Protein AF-T1CRU5-F1 (afdb_monomer_lite)

Sequence (218 aa):
MRDRLLPANFHVHAVAKHPFETQEAFRDWLLERVHARAGDAVDMDALRELLQRTAYTSIDLSKPEALGAALKLETGARLLSYLAVPPDLFVPIAQGLKAAGLLEDPARLLLEKPIGRDLASALEINAAIAACVPESRVFRLDHYLGKATVQNLLALRFGNTLLEAVWSRRWIERVDILVAETAGVDGREQYYSRYGALRDMVQNHMLQLLCLIAMEPP

InterPro domains:
  IPR001282 Glucose-6-phosphate dehydrogenase [PR00079] (108-121)
  IPR001282 Glucose-6-phosphate dehydrogenase [PR00079] (132-160)
  IPR001282 Glucose-6-phosphate dehydrogenase [PR00079] (184-201)
  IPR001282 Glucose-6-phosphate dehydrogenase [PR00079] (202-218)
  IPR001282 Glucose-6-phosphate dehydrogenase [PTHR23429] (2-218)
  IPR022674 Glucose-6-phosphate dehydrogenase, NAD-binding [PF00479] (2-152)
  IPR022675 Glucose-6-phosphate dehydrogenase, C-terminal [PF02781] (154-218)
  IPR036291 NAD(P)-binding domain superfamily [SSF51735] (2-155)

Foldseek 3Di:
DVVPPDDPLDAAEAEEQDDDPDLVRVLVVVLVVCCVVVPPVDPSVVSVVRSVRYGYFHDDLQALQVVLVGVVDDAQDAAEAEPPDPQVSLLSNLSSCLVNNVQPPPYAYEYEDDQDQDPVSNVVSVVSNCVRHPPVRYHYDDCLCVDPVLVCLLCVQPVDPVNVVQLDPVNDPDDDDDDDDPDDCVPCCVVCVSRPCCRVPVVGNVVVSVCSSPPDDD

Structure (mmCIF, N/CA/C/O backbone):
data_AF-T1CRU5-F1
#
_entry.id   AF-T1CRU5-F1
#
loop_
_atom_site.group_PDB
_atom_site.id
_atom_site.type_symbol
_atom_site.label_atom_id
_atom_site.label_alt_id
_atom_site.label_comp_id
_atom_site.label_asym_id
_atom_site.label_entity_id
_atom_site.label_seq_id
_atom_site.pdbx_PDB_ins_code
_atom_site.Cartn_x
_atom_site.Cartn_y
_atom_site.Cartn_z
_atom_site.occupancy
_atom_site.B_iso_or_equiv
_atom_site.auth_seq_id
_atom_site.auth_comp_id
_atom_site.auth_asym_id
_atom_site.auth_atom_id
_atom_site.pdbx_PDB_model_num
ATOM 1 N N . MET A 1 1 ? -17.488 12.661 -2.600 1.00 64.69 1 MET A N 1
ATOM 2 C CA . MET A 1 1 ? -18.107 13.991 -2.440 1.00 64.69 1 MET A CA 1
ATOM 3 C C . MET A 1 1 ? -17.919 14.829 -3.699 1.00 64.69 1 MET A C 1
ATOM 5 O O . MET A 1 1 ? -18.753 14.692 -4.579 1.00 64.69 1 MET A O 1
ATOM 9 N N . ARG A 1 2 ? -16.809 15.562 -3.868 1.00 75.69 2 ARG A N 1
ATOM 10 C CA . ARG A 1 2 ? -16.553 16.443 -5.028 1.00 75.69 2 ARG A CA 1
ATOM 11 C C . ARG A 1 2 ? -16.552 15.721 -6.384 1.00 75.69 2 ARG A C 1
ATOM 13 O O . ARG A 1 2 ? -17.389 15.995 -7.234 1.00 75.69 2 ARG A O 1
ATOM 20 N N . ASP A 1 3 ? -15.687 14.717 -6.533 1.00 82.44 3 ASP A N 1
ATOM 21 C CA . ASP A 1 3 ? -15.488 14.005 -7.811 1.00 82.44 3 ASP A CA 1
ATOM 22 C C . ASP A 1 3 ? -16.448 12.806 -7.980 1.00 82.44 3 ASP A C 1
ATOM 24 O O . ASP A 1 3 ? -16.365 12.053 -8.943 1.00 82.44 3 ASP A O 1
ATOM 28 N N . ARG A 1 4 ? -17.364 12.606 -7.016 1.00 83.31 4 ARG A N 1
ATOM 29 C CA . ARG A 1 4 ? -18.397 11.545 -6.997 1.00 83.31 4 ARG A CA 1
ATOM 30 C C . ARG A 1 4 ? -17.891 10.100 -7.181 1.00 83.31 4 ARG A C 1
ATOM 32 O O . ARG A 1 4 ? -18.667 9.221 -7.530 1.00 83.31 4 ARG A O 1
ATOM 39 N N . LEU A 1 5 ? -16.621 9.839 -6.862 1.00 89.31 5 LEU A N 1
ATOM 40 C CA . LEU A 1 5 ? -16.015 8.499 -6.931 1.00 89.31 5 LEU A CA 1
ATOM 41 C C . LEU A 1 5 ? -16.252 7.626 -5.684 1.00 89.31 5 LEU A C 1
ATOM 43 O O . LEU A 1 5 ? -15.995 6.426 -5.718 1.00 89.31 5 LEU A O 1
ATOM 47 N N . LEU A 1 6 ? -16.715 8.211 -4.574 1.00 89.12 6 LEU A N 1
ATOM 48 C CA . LEU A 1 6 ? -16.976 7.482 -3.327 1.00 89.12 6 LEU A CA 1
ATOM 49 C C . LEU A 1 6 ? -18.449 7.050 -3.243 1.00 89.12 6 LEU A C 1
ATOM 51 O O . LEU A 1 6 ? -19.320 7.878 -3.525 1.00 89.12 6 LEU A O 1
ATOM 55 N N . PRO A 1 7 ? -18.744 5.812 -2.801 1.00 89.06 7 PRO A N 1
ATOM 56 C CA . PRO A 1 7 ? -20.109 5.370 -2.530 1.00 89.06 7 PRO A CA 1
ATOM 57 C C . PRO A 1 7 ? -20.829 6.247 -1.497 1.00 89.06 7 PRO A C 1
ATOM 59 O O . PRO A 1 7 ? -20.211 6.802 -0.587 1.00 89.06 7 PRO A O 1
ATOM 62 N N . ALA A 1 8 ? -22.160 6.313 -1.587 1.00 87.00 8 ALA A N 1
ATOM 63 C CA . ALA A 1 8 ? -22.977 7.101 -0.662 1.00 87.00 8 ALA A CA 1
ATOM 64 C C . ALA A 1 8 ? -22.856 6.639 0.802 1.00 87.00 8 ALA A C 1
ATOM 66 O O . ALA A 1 8 ? -22.960 7.466 1.698 1.00 87.00 8 ALA A O 1
ATOM 67 N N . ASN A 1 9 ? -22.580 5.356 1.042 1.00 88.00 9 ASN A N 1
ATOM 68 C CA . ASN A 1 9 ? -22.371 4.748 2.360 1.00 88.00 9 ASN A CA 1
ATOM 69 C C . ASN A 1 9 ? -20.879 4.556 2.703 1.00 88.00 9 ASN A C 1
ATOM 71 O O . ASN A 1 9 ? -20.522 3.644 3.443 1.00 88.00 9 ASN A O 1
ATOM 75 N N . PHE A 1 10 ? -19.986 5.360 2.122 1.00 92.88 10 PHE A N 1
ATOM 76 C CA . PHE A 1 10 ? -18.563 5.299 2.442 1.00 92.88 10 PHE A CA 1
ATOM 77 C C . PHE A 1 10 ? -18.280 5.880 3.834 1.00 92.88 10 PHE A C 1
ATOM 79 O O . PHE A 1 10 ? -18.667 7.016 4.121 1.00 92.88 10 PHE A O 1
ATOM 86 N N . HIS A 1 11 ? -17.555 5.117 4.653 1.00 93.81 11 HIS A N 1
ATOM 87 C CA . HIS A 1 11 ? -17.111 5.494 5.994 1.00 93.81 11 HIS A CA 1
ATOM 88 C C . HIS A 1 11 ? -15.608 5.263 6.139 1.00 93.81 11 HIS A C 1
ATOM 90 O O . HIS A 1 11 ? -15.050 4.347 5.532 1.00 93.81 11 HIS A O 1
ATOM 96 N N . VAL A 1 12 ? -14.961 6.080 6.969 1.00 94.94 12 VAL A N 1
ATOM 97 C CA . VAL A 1 12 ? -13.539 5.938 7.297 1.00 94.94 12 VAL A CA 1
ATOM 98 C C . VAL A 1 12 ? -13.411 5.621 8.780 1.00 94.94 12 VAL A C 1
ATOM 100 O O . VAL A 1 12 ? -13.947 6.335 9.620 1.00 94.94 12 VAL A O 1
ATOM 103 N N . HIS A 1 13 ? -12.669 4.570 9.109 1.00 94.56 13 HIS A N 1
ATOM 104 C CA . HIS A 1 13 ? -12.309 4.244 10.486 1.00 94.56 13 HIS A CA 1
ATOM 105 C C . HIS A 1 13 ? -10.797 4.377 10.631 1.00 94.56 13 HIS A C 1
ATOM 107 O O . HIS A 1 13 ? -10.038 3.544 10.139 1.00 94.56 13 HIS A O 1
ATOM 113 N N . ALA A 1 14 ? -10.365 5.462 11.265 1.00 95.50 14 ALA A N 1
ATOM 114 C CA . ALA A 1 14 ? -8.970 5.728 11.566 1.00 95.50 14 ALA A CA 1
ATOM 115 C C . ALA A 1 14 ? -8.580 5.048 12.883 1.00 95.50 14 ALA A C 1
ATOM 117 O O . ALA A 1 14 ? -9.316 5.090 13.869 1.00 95.50 14 ALA A O 1
ATOM 118 N N . VAL A 1 15 ? -7.412 4.412 12.897 1.00 94.38 15 VAL A N 1
ATOM 119 C CA . VAL A 1 15 ? -6.968 3.590 14.021 1.00 94.38 15 VAL A CA 1
ATOM 120 C C . VAL A 1 15 ? -5.497 3.870 14.281 1.00 94.38 15 VAL A C 1
ATOM 122 O O . VAL A 1 15 ? -4.671 3.709 13.385 1.00 94.38 15 VAL A O 1
ATOM 125 N N . ALA A 1 16 ? -5.161 4.301 15.493 1.00 94.19 16 ALA A N 1
ATOM 126 C CA . ALA A 1 16 ? -3.775 4.513 15.904 1.00 94.19 16 ALA A CA 1
ATOM 127 C C . ALA A 1 16 ? -3.630 4.401 17.428 1.00 94.19 16 ALA A C 1
ATOM 129 O O . ALA A 1 16 ? -4.607 4.237 18.148 1.00 94.19 16 ALA A O 1
ATOM 130 N N . LYS A 1 17 ? -2.395 4.476 17.935 1.00 92.25 17 LYS A N 1
ATOM 131 C CA . LYS A 1 17 ? -2.107 4.346 19.373 1.00 92.25 17 LYS A CA 1
ATOM 132 C C . LYS A 1 17 ? -2.383 5.621 20.180 1.00 92.25 17 LYS A C 1
ATOM 134 O O . LYS A 1 17 ? -2.552 5.546 21.393 1.00 92.25 17 LYS A O 1
ATOM 139 N N . HIS A 1 18 ? -2.359 6.788 19.535 1.00 93.81 18 HIS A N 1
ATOM 140 C CA . HIS A 1 18 ? -2.485 8.072 20.223 1.00 93.81 18 HIS A CA 1
ATOM 141 C C . HIS A 1 18 ? -3.928 8.296 20.701 1.00 93.81 18 HIS A C 1
ATOM 143 O O . HIS A 1 18 ? -4.843 8.241 19.879 1.00 93.81 18 HIS A O 1
ATOM 149 N N . PRO A 1 19 ? -4.171 8.557 21.991 1.00 94.94 19 PRO A N 1
ATOM 150 C CA . PRO A 1 19 ? -5.521 8.830 22.454 1.00 94.94 19 PRO A CA 1
ATOM 151 C C . PRO A 1 19 ? -5.973 10.229 22.022 1.00 94.94 19 PRO A C 1
ATOM 153 O O . PRO A 1 19 ? -5.215 11.188 22.121 1.00 94.94 19 PRO A O 1
ATOM 156 N N . PHE A 1 20 ? -7.233 10.334 21.606 1.00 95.00 20 PHE A N 1
ATOM 157 C CA . PHE A 1 20 ? -7.968 11.597 21.538 1.00 95.00 20 PHE A CA 1
ATOM 158 C C . PHE A 1 20 ? -9.097 11.547 22.564 1.00 95.00 20 PHE A C 1
ATOM 160 O O . PHE A 1 20 ? -9.689 10.486 22.772 1.00 95.00 20 PHE A O 1
ATOM 167 N N . GLU A 1 21 ? -9.394 12.680 23.198 1.00 92.38 21 GLU A N 1
ATOM 168 C CA . GLU A 1 21 ? -10.440 12.764 24.225 1.00 92.38 21 GLU A CA 1
ATOM 169 C C . GLU A 1 21 ? -11.838 12.516 23.645 1.00 92.38 21 GLU A C 1
ATOM 171 O O . GLU A 1 21 ? -12.662 11.846 24.265 1.00 92.38 21 GLU A O 1
ATOM 176 N N . THR A 1 22 ? -12.095 13.018 22.433 1.00 95.62 22 THR A N 1
ATOM 177 C CA . THR A 1 22 ? -13.381 12.897 21.736 1.00 95.62 22 THR A CA 1
ATOM 178 C C . THR A 1 22 ? -13.192 12.646 20.238 1.00 95.62 22 THR A C 1
ATOM 180 O O . THR A 1 22 ? -12.105 12.836 19.682 1.00 95.62 22 THR A O 1
ATOM 183 N N . GLN A 1 23 ? -14.264 12.218 19.562 1.00 95.31 23 GLN A N 1
ATOM 184 C CA . GLN A 1 23 ? -14.273 12.073 18.100 1.00 95.31 23 GLN A CA 1
ATOM 185 C C . GLN A 1 23 ? -14.138 13.435 17.411 1.00 95.31 23 GLN A C 1
ATOM 187 O O . GLN A 1 23 ? -13.487 13.548 16.375 1.00 95.31 23 GLN A O 1
ATOM 192 N N . GLU A 1 24 ? -14.726 14.471 18.006 1.00 95.88 24 GLU A N 1
ATOM 193 C CA . GLU A 1 24 ? -14.652 15.860 17.562 1.00 95.88 24 GLU A CA 1
ATOM 194 C C . GLU A 1 24 ? -13.206 16.363 17.600 1.00 95.88 24 GLU A C 1
ATOM 196 O O . GLU A 1 24 ? -12.719 16.856 16.587 1.00 95.88 24 GLU A O 1
ATOM 201 N N . ALA A 1 25 ? -12.475 16.113 18.693 1.00 96.31 25 ALA A N 1
ATOM 202 C CA . ALA A 1 25 ? -11.071 16.504 18.811 1.00 96.31 25 ALA A CA 1
ATOM 203 C C . ALA A 1 25 ? -10.193 15.873 17.714 1.00 96.31 25 ALA A C 1
ATOM 205 O O . ALA A 1 25 ? -9.326 16.537 17.145 1.00 96.31 25 ALA A O 1
ATOM 206 N N . PHE A 1 26 ? -10.434 14.601 17.371 1.00 96.88 26 PHE A N 1
ATOM 207 C CA . PHE A 1 26 ? -9.747 13.951 16.251 1.00 96.88 26 PHE A CA 1
ATOM 208 C C . PHE A 1 26 ? -10.102 14.589 14.899 1.00 96.88 26 PHE A C 1
ATOM 210 O O . PHE A 1 26 ? -9.223 14.791 14.059 1.00 96.88 26 PHE A O 1
ATOM 217 N N . ARG A 1 27 ? -11.383 14.900 14.667 1.00 96.19 27 ARG A N 1
ATOM 218 C CA . ARG A 1 27 ? -11.847 15.509 13.411 1.00 96.19 27 ARG A CA 1
ATOM 219 C C . ARG A 1 27 ? -11.275 16.910 13.217 1.00 96.19 27 ARG A C 1
ATOM 221 O O . ARG A 1 27 ? -10.848 17.208 12.105 1.00 96.19 27 ARG A O 1
ATOM 228 N N . ASP A 1 28 ? -11.208 17.715 14.272 1.00 94.75 28 ASP A N 1
ATOM 229 C CA . ASP A 1 28 ? -10.613 19.056 14.236 1.00 94.75 28 ASP A CA 1
ATOM 230 C C . ASP A 1 28 ? -9.109 18.982 13.943 1.00 94.75 28 ASP A C 1
ATOM 232 O O . ASP A 1 28 ? -8.611 19.658 13.041 1.00 94.75 28 ASP A O 1
ATOM 236 N N . TRP A 1 29 ? -8.399 18.071 14.617 1.00 95.25 29 TRP A N 1
ATOM 237 C CA . TRP A 1 29 ? -6.985 17.800 14.345 1.00 95.25 29 TRP A CA 1
ATOM 238 C C . TRP A 1 29 ? -6.737 17.356 12.894 1.00 95.25 29 TRP A C 1
ATOM 240 O O . TRP A 1 29 ? -5.771 17.782 12.252 1.00 95.25 29 TRP A O 1
ATOM 250 N N . LEU A 1 30 ? -7.606 16.497 12.350 1.00 94.25 30 LEU A N 1
ATOM 251 C CA . LEU A 1 30 ? -7.493 16.023 10.972 1.00 94.25 30 LEU A CA 1
ATOM 252 C C . LEU A 1 30 ? -7.805 17.140 9.968 1.00 94.25 30 LEU A C 1
ATOM 254 O O . LEU A 1 30 ? -7.105 17.259 8.961 1.00 94.25 30 LEU A O 1
ATOM 258 N N . LEU A 1 31 ? -8.813 17.973 10.247 1.00 92.56 31 LEU A N 1
ATOM 259 C CA . LEU A 1 31 ? -9.179 19.127 9.427 1.00 92.56 31 LEU A CA 1
ATOM 260 C C . LEU A 1 31 ? -7.996 20.086 9.269 1.00 92.56 31 LEU A C 1
ATOM 262 O O . LEU A 1 31 ? -7.641 20.430 8.142 1.00 92.56 31 LEU A O 1
ATOM 266 N N . GLU A 1 32 ? -7.365 20.468 10.382 1.00 91.44 32 GLU A N 1
ATOM 267 C CA . GLU A 1 32 ? -6.216 21.377 10.393 1.00 91.44 32 GLU A CA 1
ATOM 268 C C . GLU A 1 32 ? -5.074 20.834 9.525 1.00 91.44 32 GLU A C 1
ATOM 270 O O . GLU A 1 32 ? -4.532 21.540 8.674 1.00 91.44 32 GLU A O 1
ATOM 275 N N . ARG A 1 33 ? -4.751 19.544 9.665 1.00 91.56 33 ARG A N 1
ATOM 276 C CA . ARG A 1 33 ? -3.670 18.904 8.902 1.00 91.56 33 ARG A CA 1
ATOM 277 C C . ARG A 1 33 ? -3.958 18.786 7.414 1.00 91.56 33 ARG A C 1
ATOM 279 O O . ARG A 1 33 ? -3.051 18.985 6.604 1.00 91.56 33 ARG A O 1
ATOM 286 N N . VAL A 1 34 ? -5.187 18.429 7.047 1.00 89.81 34 VAL A N 1
ATOM 287 C CA . VAL A 1 34 ? -5.577 18.342 5.634 1.00 89.81 34 VAL A CA 1
ATOM 288 C C . VAL A 1 34 ? -5.533 19.731 5.008 1.00 89.81 34 VAL A C 1
ATOM 290 O O . VAL A 1 34 ? -4.947 19.884 3.938 1.00 89.81 34 VAL A O 1
ATOM 293 N N . HIS A 1 35 ? -6.067 20.743 5.694 1.00 86.38 35 HIS A N 1
ATOM 294 C CA . HIS A 1 35 ? -6.049 22.119 5.210 1.00 86.38 35 HIS A CA 1
ATOM 295 C C . HIS A 1 35 ? -4.617 22.658 5.066 1.00 86.38 35 HIS A C 1
ATOM 297 O O . HIS A 1 35 ? -4.260 23.159 4.004 1.00 86.38 35 HIS A O 1
ATOM 303 N N . ALA A 1 36 ? -3.752 22.440 6.062 1.00 88.31 36 ALA A N 1
ATOM 304 C CA . ALA A 1 36 ? -2.351 22.857 6.008 1.00 88.31 36 ALA A CA 1
ATOM 305 C C . ALA A 1 36 ? -1.562 22.209 4.855 1.00 88.31 36 ALA A C 1
ATOM 307 O O . ALA A 1 36 ? -0.620 22.807 4.338 1.00 88.31 36 ALA A O 1
ATOM 308 N N . ARG A 1 37 ? -1.917 20.980 4.447 1.00 86.50 37 ARG A N 1
ATOM 309 C CA . ARG A 1 37 ? -1.187 20.243 3.403 1.00 86.50 37 ARG A CA 1
ATOM 310 C C . ARG A 1 37 ? -1.739 20.444 1.996 1.00 86.50 37 ARG A C 1
ATOM 312 O O . ARG A 1 37 ? -0.962 20.425 1.047 1.00 86.50 37 ARG A O 1
ATOM 319 N N . ALA A 1 38 ? -3.051 20.576 1.852 1.00 83.62 38 ALA A N 1
ATOM 320 C CA . ALA A 1 38 ? -3.699 20.711 0.550 1.00 83.62 38 ALA A CA 1
ATOM 321 C C . ALA A 1 38 ? -4.022 22.172 0.177 1.00 83.62 38 ALA A C 1
ATOM 323 O O . ALA A 1 38 ? -4.317 22.445 -0.987 1.00 83.62 38 ALA A O 1
ATOM 324 N N . GLY A 1 39 ? -3.895 23.108 1.125 1.00 80.88 39 GLY A N 1
ATOM 325 C CA . GLY A 1 39 ? -4.071 24.542 0.906 1.00 80.88 39 GLY A CA 1
ATOM 326 C C . GLY A 1 39 ? -5.501 24.926 0.519 1.00 80.88 39 GLY A C 1
ATOM 327 O O . GLY A 1 39 ? -6.459 24.194 0.776 1.00 80.88 39 GLY A O 1
ATOM 328 N N . ASP A 1 40 ? -5.638 26.073 -0.146 1.00 79.69 40 ASP A N 1
ATOM 329 C CA . ASP A 1 40 ? -6.938 26.670 -0.496 1.00 79.69 40 ASP A CA 1
ATOM 330 C C . ASP A 1 40 ? -7.695 25.926 -1.611 1.00 79.69 40 ASP A C 1
ATOM 332 O O . ASP A 1 40 ? -8.857 26.213 -1.880 1.00 79.69 40 ASP A O 1
ATOM 336 N N . ALA A 1 41 ? -7.064 24.943 -2.264 1.00 80.25 41 ALA A N 1
ATOM 337 C CA . ALA A 1 41 ? -7.694 24.137 -3.314 1.00 80.25 41 ALA A CA 1
ATOM 338 C C . ALA A 1 41 ? -8.671 23.074 -2.769 1.00 80.25 41 ALA A C 1
ATOM 340 O O . ALA A 1 41 ? -9.310 22.347 -3.540 1.00 80.25 41 ALA A O 1
ATOM 341 N N . VAL A 1 42 ? -8.763 22.937 -1.445 1.00 83.94 42 VAL A N 1
ATOM 342 C CA . VAL A 1 42 ? -9.657 21.987 -0.786 1.00 83.94 42 VAL A CA 1
ATOM 343 C C . VAL A 1 42 ? -11.081 22.528 -0.752 1.00 83.94 42 VAL A C 1
ATOM 345 O O . VAL A 1 42 ? -11.349 23.595 -0.211 1.00 83.94 42 VAL A O 1
ATOM 348 N N . ASP A 1 43 ? -12.019 21.729 -1.253 1.00 88.81 43 ASP A N 1
ATOM 349 C CA . ASP A 1 43 ? -13.444 21.943 -1.016 1.00 88.81 43 ASP A CA 1
ATOM 350 C C . ASP A 1 43 ? -13.759 21.636 0.457 1.00 88.81 43 ASP A C 1
ATOM 352 O O . ASP A 1 43 ? -13.804 20.475 0.883 1.00 88.81 43 ASP A O 1
ATOM 356 N N . MET A 1 44 ? -13.922 22.698 1.246 1.00 88.38 44 MET A N 1
ATOM 357 C CA . MET A 1 44 ? -14.115 22.607 2.691 1.00 88.38 44 MET A CA 1
ATOM 358 C C . MET A 1 44 ? -15.442 21.954 3.075 1.00 88.38 44 MET A C 1
ATOM 360 O O . MET A 1 44 ? -15.509 21.302 4.117 1.00 88.38 44 MET A O 1
ATOM 364 N N . ASP A 1 45 ? -16.481 22.077 2.252 1.00 90.12 45 ASP A N 1
ATOM 365 C CA . ASP A 1 45 ? -17.774 21.458 2.539 1.00 90.12 45 ASP A CA 1
ATOM 366 C C . ASP A 1 45 ? -17.705 19.953 2.285 1.00 90.12 45 ASP A C 1
ATOM 368 O O . ASP A 1 45 ? -18.085 19.157 3.149 1.00 90.12 45 ASP A O 1
ATOM 372 N N . ALA A 1 46 ? -17.086 19.551 1.172 1.00 89.44 46 ALA A N 1
ATOM 373 C CA . ALA A 1 46 ? -16.801 18.147 0.896 1.00 89.44 46 ALA A CA 1
ATOM 374 C C . ALA A 1 46 ? -15.896 17.505 1.965 1.00 89.44 46 ALA A C 1
ATOM 376 O O . ALA A 1 46 ? -16.102 16.342 2.329 1.00 89.44 46 ALA A O 1
ATOM 377 N N . LEU A 1 47 ? -14.898 18.238 2.475 1.00 89.81 47 LEU A N 1
ATOM 378 C CA . LEU A 1 47 ? -14.018 17.755 3.541 1.00 89.81 47 LEU A CA 1
ATOM 379 C C . LEU A 1 47 ? -14.780 17.571 4.858 1.00 89.81 47 LEU A C 1
ATOM 381 O O . LEU A 1 47 ? -14.667 16.513 5.477 1.00 89.81 47 LEU A O 1
ATOM 385 N N . ARG A 1 48 ? -15.591 18.551 5.273 1.00 90.81 48 ARG A N 1
ATOM 386 C CA . ARG A 1 48 ? -16.421 18.434 6.484 1.00 90.81 48 ARG A CA 1
ATOM 387 C C . ARG A 1 48 ? -17.379 17.249 6.401 1.00 90.81 48 ARG A C 1
ATOM 389 O O . ARG A 1 48 ? -17.505 16.507 7.374 1.00 90.81 48 ARG A O 1
ATOM 396 N N . GLU A 1 49 ? -17.998 17.023 5.244 1.00 91.31 49 GLU A N 1
ATOM 397 C CA . GLU A 1 49 ? -18.886 15.878 5.033 1.00 91.31 49 GLU A CA 1
ATOM 398 C C . GLU A 1 49 ? -18.136 14.536 5.171 1.00 91.31 49 GLU A C 1
ATOM 400 O O . GLU A 1 49 ? -18.639 13.594 5.786 1.00 91.31 49 GLU A O 1
ATOM 405 N N . LEU A 1 50 ? -16.904 14.440 4.657 1.00 92.12 50 LEU A N 1
ATOM 406 C CA . LEU A 1 50 ? -16.060 13.253 4.842 1.00 92.12 50 LEU A CA 1
ATOM 407 C C . LEU A 1 50 ? -15.665 13.049 6.316 1.00 92.12 50 LEU A C 1
ATOM 409 O O . LEU A 1 50 ? -15.710 11.923 6.817 1.00 92.12 50 LEU A O 1
ATOM 413 N N . LEU A 1 51 ? -15.312 14.124 7.027 1.00 93.56 51 LEU A N 1
ATOM 414 C CA . LEU A 1 51 ? -14.931 14.068 8.443 1.00 93.56 51 LEU A CA 1
ATOM 415 C C . LEU A 1 51 ? -16.086 13.604 9.336 1.00 93.56 51 LEU A C 1
ATOM 417 O O . LEU A 1 51 ? -15.865 12.821 10.258 1.00 93.56 51 LEU A O 1
ATOM 421 N N . GLN A 1 52 ? -17.324 13.999 9.030 1.00 93.44 52 GLN A N 1
ATOM 422 C CA . GLN A 1 52 ? -18.515 13.503 9.733 1.00 93.44 52 GLN A CA 1
ATOM 423 C C . GLN A 1 52 ? -18.702 11.987 9.581 1.00 93.44 52 GLN A C 1
ATOM 425 O O . GLN A 1 52 ? -19.201 11.328 10.492 1.00 93.44 52 GLN A O 1
ATOM 430 N N . ARG A 1 53 ? -18.250 11.415 8.460 1.00 93.94 53 ARG A N 1
ATOM 431 C CA . ARG A 1 53 ? -18.263 9.966 8.191 1.00 93.94 53 ARG A CA 1
ATOM 432 C C . ARG A 1 53 ? -16.991 9.255 8.651 1.00 93.94 53 ARG A C 1
ATOM 434 O O . ARG A 1 53 ? -16.819 8.069 8.367 1.00 93.94 53 ARG A O 1
ATOM 441 N N . THR A 1 54 ? -16.108 9.975 9.340 1.00 95.19 54 THR A N 1
ATOM 442 C CA . THR A 1 54 ? -14.872 9.439 9.896 1.00 95.19 54 THR A CA 1
ATOM 443 C C . THR A 1 54 ? -15.035 9.196 11.392 1.00 95.19 54 THR A C 1
ATOM 445 O O . THR A 1 54 ? -15.488 10.078 12.128 1.00 95.19 54 THR A O 1
ATOM 448 N N . ALA A 1 55 ? -14.661 8.001 11.832 1.00 94.25 55 ALA A N 1
ATOM 449 C CA . ALA A 1 55 ? -14.539 7.621 13.233 1.00 94.25 55 ALA A CA 1
ATOM 450 C C . ALA A 1 55 ? -13.076 7.304 13.563 1.00 94.25 55 ALA A C 1
ATOM 452 O O . ALA A 1 55 ? -12.308 6.889 12.694 1.00 94.25 55 ALA A O 1
ATOM 453 N N . TYR A 1 56 ? -12.700 7.480 14.824 1.00 95.62 56 TYR A N 1
ATOM 454 C CA . TYR A 1 56 ? -11.370 7.202 15.344 1.00 95.62 56 TYR A CA 1
ATOM 455 C C . TYR A 1 56 ? -11.413 6.189 16.484 1.00 95.62 56 TYR A C 1
ATOM 457 O O . TYR A 1 56 ? -12.294 6.234 17.343 1.00 95.62 56 TYR A O 1
ATOM 465 N N . THR A 1 57 ? -10.442 5.282 16.524 1.00 94.56 57 THR A N 1
ATOM 466 C CA . THR A 1 57 ? -10.269 4.323 17.618 1.00 94.56 57 THR A CA 1
ATOM 467 C C . THR A 1 57 ? -8.811 4.285 18.056 1.00 94.56 57 THR A C 1
ATOM 469 O O . THR A 1 57 ? -7.918 3.984 17.265 1.00 94.56 57 THR A O 1
ATOM 472 N N . SER A 1 58 ? -8.582 4.576 19.340 1.00 94.19 58 SER A N 1
ATOM 473 C CA . SER A 1 58 ? -7.259 4.479 19.951 1.00 94.19 58 SER A CA 1
ATOM 474 C C . SER A 1 58 ? -6.995 3.054 20.429 1.00 94.19 58 SER A C 1
ATOM 476 O O . SER A 1 58 ? -7.690 2.568 21.321 1.00 94.19 58 SER A O 1
ATOM 478 N N . ILE A 1 59 ? -5.985 2.387 19.874 1.00 92.25 59 ILE A N 1
ATOM 479 C CA . ILE A 1 59 ? -5.635 1.002 20.214 1.00 92.25 59 ILE A CA 1
ATOM 480 C C . ILE A 1 59 ? -4.145 0.721 20.002 1.00 92.25 59 ILE A C 1
ATOM 482 O O . ILE A 1 59 ? -3.507 1.259 19.096 1.00 92.25 59 ILE A O 1
ATOM 486 N N . ASP A 1 60 ? -3.584 -0.161 20.832 1.00 91.19 60 ASP A N 1
ATOM 487 C CA . ASP A 1 60 ? -2.264 -0.729 20.576 1.00 91.19 60 ASP A CA 1
ATOM 488 C C . ASP A 1 60 ? -2.363 -1.842 19.522 1.00 91.19 60 ASP A C 1
ATOM 490 O O . ASP A 1 60 ? -2.775 -2.964 19.810 1.00 91.19 60 ASP A O 1
ATOM 494 N N . LEU A 1 61 ? -1.979 -1.511 18.290 1.00 91.06 61 LEU A N 1
ATOM 495 C CA . LEU A 1 61 ? -2.031 -2.403 17.129 1.00 91.06 61 LEU A CA 1
ATOM 496 C C . LEU A 1 61 ? -1.077 -3.608 17.222 1.00 91.06 61 LEU A C 1
ATOM 498 O O . LEU A 1 61 ? -1.182 -4.524 16.411 1.00 91.06 61 LEU A O 1
ATOM 502 N N . SER A 1 62 ? -0.172 -3.631 18.207 1.00 89.38 62 SER A N 1
ATOM 503 C CA . SER A 1 62 ? 0.677 -4.797 18.481 1.00 89.38 62 SER A CA 1
ATOM 504 C C . SER A 1 62 ? -0.059 -5.937 19.197 1.00 89.38 62 SER A C 1
ATOM 506 O O . SER A 1 62 ? 0.516 -7.012 19.351 1.00 89.38 62 SER A O 1
ATOM 508 N N . LYS A 1 63 ? -1.311 -5.719 19.633 1.00 87.81 63 LYS A N 1
ATOM 509 C CA . LYS A 1 63 ? -2.137 -6.687 20.372 1.00 87.81 63 LYS A CA 1
ATOM 510 C C . LYS A 1 63 ? -3.324 -7.164 19.521 1.00 87.81 63 LYS A C 1
ATOM 512 O O . LYS A 1 63 ? -4.369 -6.506 19.539 1.00 87.81 63 LYS A O 1
ATOM 517 N N . PRO A 1 64 ? -3.195 -8.278 18.774 1.00 80.19 64 PRO A N 1
ATOM 518 C CA . PRO A 1 64 ? -4.214 -8.763 17.838 1.00 80.19 64 PRO A CA 1
ATOM 519 C C . PRO A 1 64 ? -5.616 -8.898 18.448 1.00 80.19 64 PRO A C 1
ATOM 521 O O . PRO A 1 64 ? -6.610 -8.529 17.823 1.00 80.19 64 PRO A O 1
ATOM 524 N N . GLU A 1 65 ? -5.699 -9.378 19.689 1.00 81.69 65 GLU A N 1
ATOM 525 C CA . GLU A 1 65 ? -6.943 -9.632 20.418 1.00 81.69 65 GLU A CA 1
ATOM 526 C C . GLU A 1 65 ? -7.760 -8.365 20.699 1.00 81.69 65 GLU A C 1
ATOM 528 O O . GLU A 1 65 ? -8.984 -8.423 20.832 1.00 81.69 65 GLU A O 1
ATOM 533 N N . ALA A 1 66 ? -7.104 -7.206 20.756 1.00 79.88 66 ALA A N 1
ATOM 534 C CA . ALA A 1 66 ? -7.772 -5.947 21.039 1.00 79.88 66 ALA A CA 1
ATOM 535 C C . ALA A 1 66 ? -8.498 -5.389 19.801 1.00 79.88 66 ALA A C 1
ATOM 537 O O . ALA A 1 66 ? -9.472 -4.649 19.957 1.00 79.88 66 ALA A O 1
ATOM 538 N N . LEU A 1 67 ? -8.064 -5.735 18.577 1.00 82.94 67 LEU A N 1
ATOM 539 C CA . LEU A 1 67 ? -8.575 -5.110 17.349 1.00 82.94 67 LEU A CA 1
ATOM 540 C C . LEU A 1 67 ? -10.057 -5.404 17.113 1.00 82.94 67 LEU A C 1
ATOM 542 O O . LEU A 1 67 ? -10.835 -4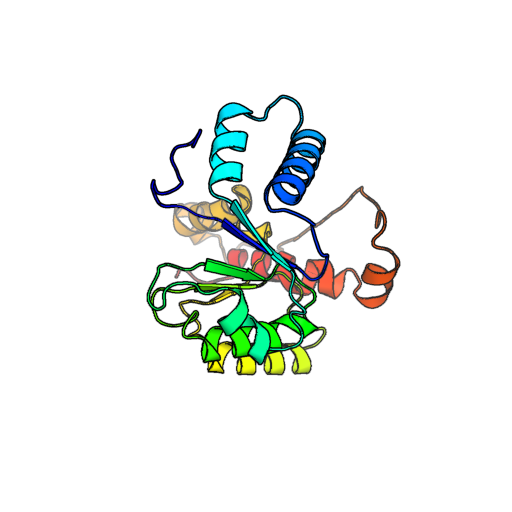.477 16.889 1.00 82.94 67 LEU A O 1
ATOM 546 N N . GLY A 1 68 ? -10.464 -6.673 17.189 1.00 74.69 68 GLY A N 1
ATOM 547 C CA . GLY A 1 68 ? -11.853 -7.057 16.927 1.00 74.69 68 GLY A CA 1
ATOM 548 C C . GLY A 1 68 ? -12.841 -6.411 17.896 1.00 74.69 68 GLY A C 1
ATOM 549 O O . GLY A 1 68 ? -13.845 -5.833 17.480 1.00 74.69 68 GLY A O 1
ATOM 550 N N . ALA A 1 69 ? -12.514 -6.443 19.190 1.00 75.88 69 ALA A N 1
ATOM 551 C CA . ALA A 1 69 ? -13.356 -5.875 20.239 1.00 75.88 69 ALA A CA 1
ATOM 552 C C . ALA A 1 69 ? -13.458 -4.341 20.163 1.00 75.88 69 ALA A C 1
ATOM 554 O O . ALA A 1 69 ? -14.498 -3.778 20.514 1.00 75.88 69 ALA A O 1
ATOM 555 N N . ALA A 1 70 ? -12.394 -3.667 19.713 1.00 82.81 70 ALA A N 1
ATOM 556 C CA . ALA A 1 70 ? -12.35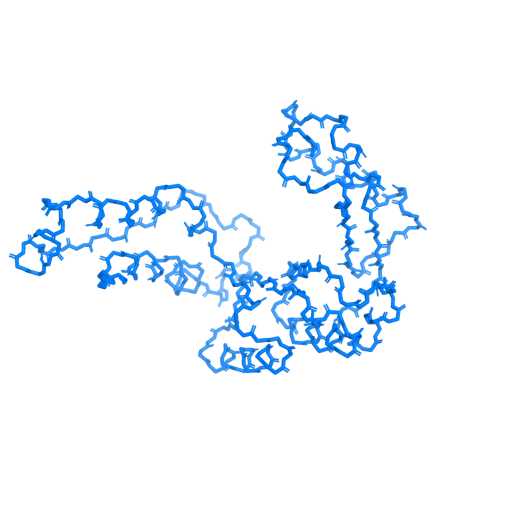2 -2.212 19.628 1.00 82.81 70 ALA A CA 1
ATOM 557 C C . ALA A 1 70 ? -13.070 -1.667 18.387 1.00 82.81 70 ALA A C 1
ATOM 559 O O . ALA A 1 70 ? -13.782 -0.672 18.494 1.00 82.81 70 ALA A O 1
ATOM 560 N N . LEU A 1 71 ? -12.911 -2.315 17.227 1.00 85.31 71 LEU A N 1
ATOM 561 C CA . LEU A 1 71 ? -13.447 -1.797 15.965 1.00 85.31 71 LEU A CA 1
ATOM 562 C C . LEU A 1 71 ? -14.962 -1.985 15.835 1.00 85.31 71 LEU A C 1
ATOM 564 O O . LEU A 1 71 ? -15.614 -1.131 15.238 1.00 85.31 71 LEU A O 1
ATOM 568 N N . LYS A 1 72 ? -15.524 -3.067 16.398 1.00 81.69 72 LYS A N 1
ATOM 569 C CA . LYS A 1 72 ? -16.973 -3.374 16.377 1.00 81.69 72 LYS A CA 1
ATOM 570 C C . LYS A 1 72 ? -17.623 -3.206 14.990 1.00 81.69 72 LYS A C 1
ATOM 572 O O . LYS A 1 72 ? -18.768 -2.773 14.884 1.00 81.69 72 LYS A O 1
ATOM 577 N N . LEU A 1 73 ? -16.875 -3.513 13.931 1.00 86.44 73 LEU A N 1
ATOM 578 C CA . LEU A 1 73 ? -17.342 -3.419 12.551 1.00 86.44 73 LEU A CA 1
ATOM 579 C C . LEU A 1 73 ? -18.152 -4.661 12.173 1.00 86.44 73 LEU A C 1
ATOM 581 O O . LEU A 1 73 ? -17.940 -5.747 12.713 1.00 86.44 73 LEU A O 1
ATOM 585 N N . GLU A 1 74 ? -19.070 -4.494 11.226 1.00 83.38 74 GLU A N 1
ATOM 586 C CA . GLU A 1 74 ? -19.859 -5.596 10.684 1.00 83.38 74 GLU A CA 1
ATOM 587 C C . GLU A 1 74 ? -18.975 -6.547 9.860 1.00 83.38 74 GLU A C 1
ATOM 589 O O . GLU A 1 74 ? -18.192 -6.123 9.004 1.00 83.38 74 GLU A O 1
ATOM 594 N N . THR A 1 75 ? -19.106 -7.848 10.117 1.00 82.69 75 THR A N 1
ATOM 595 C CA . THR A 1 75 ? -18.429 -8.890 9.330 1.00 82.69 75 THR A CA 1
ATOM 596 C C . THR A 1 75 ? -19.118 -9.074 7.974 1.00 82.69 75 THR A C 1
ATOM 598 O O . THR A 1 75 ? -20.319 -8.861 7.849 1.00 82.69 75 THR A O 1
ATOM 601 N N . GLY A 1 76 ? -18.365 -9.429 6.928 1.00 79.75 76 GLY A N 1
ATOM 602 C CA . GLY A 1 76 ? -18.907 -9.564 5.563 1.00 79.75 76 GLY A CA 1
ATOM 603 C C . GLY A 1 76 ? -19.189 -8.236 4.840 1.00 79.75 76 GLY A C 1
ATOM 604 O O . GLY A 1 76 ? -19.648 -8.232 3.696 1.00 79.75 76 GLY A O 1
ATOM 605 N N . ALA A 1 77 ? -18.879 -7.095 5.463 1.00 85.00 77 ALA A N 1
ATOM 606 C CA . ALA A 1 77 ? -18.921 -5.797 4.804 1.00 85.00 77 ALA A CA 1
ATOM 607 C C . ALA A 1 77 ? -17.787 -5.644 3.769 1.00 85.00 77 ALA A C 1
ATOM 609 O O . ALA A 1 77 ? -16.725 -6.264 3.855 1.00 85.00 77 ALA A O 1
ATOM 610 N N . ARG A 1 78 ? -17.978 -4.745 2.792 1.00 92.69 78 ARG A N 1
ATOM 611 C CA . ARG A 1 78 ? -16.914 -4.312 1.866 1.00 92.69 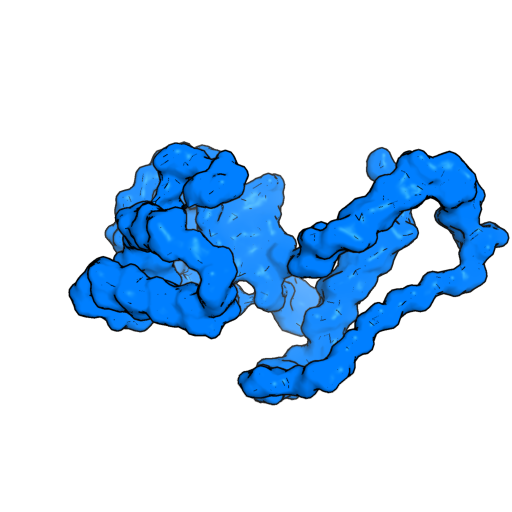78 ARG A CA 1
ATOM 612 C C . ARG A 1 78 ? -15.908 -3.421 2.593 1.00 92.69 78 ARG A C 1
ATOM 614 O O . ARG A 1 78 ? -15.970 -2.198 2.489 1.00 92.69 78 ARG A O 1
ATOM 621 N N . LEU A 1 79 ? -14.993 -4.048 3.324 1.00 94.56 79 LEU A N 1
ATOM 622 C CA . LEU A 1 79 ? -13.938 -3.377 4.075 1.00 94.56 79 LEU A CA 1
ATOM 623 C C . LEU A 1 79 ? -12.634 -3.305 3.269 1.00 94.56 79 LEU A C 1
ATOM 625 O O . LEU A 1 79 ? -12.225 -4.281 2.646 1.00 94.56 79 LEU A O 1
ATOM 629 N N . LEU A 1 80 ? -11.957 -2.159 3.311 1.00 95.88 80 LEU A N 1
ATOM 630 C CA . LEU A 1 80 ? -10.579 -2.009 2.844 1.00 95.88 80 LEU A CA 1
ATOM 631 C C . LEU A 1 80 ? -9.706 -1.608 4.035 1.00 95.88 80 LEU A C 1
ATOM 633 O O . LEU A 1 80 ? -9.769 -0.469 4.496 1.00 95.88 80 LEU A O 1
ATOM 637 N N . SER A 1 81 ? -8.896 -2.537 4.532 1.00 96.50 81 SER A N 1
ATOM 638 C CA . SER A 1 81 ? -7.963 -2.278 5.629 1.00 96.50 81 SER A CA 1
ATOM 639 C C . SER A 1 81 ? -6.644 -1.755 5.073 1.00 96.50 81 SER A C 1
ATOM 641 O O . SER A 1 81 ? -5.881 -2.510 4.473 1.00 96.50 81 SER A O 1
ATOM 643 N N . TYR A 1 82 ? -6.385 -0.461 5.271 1.00 97.50 82 TYR A 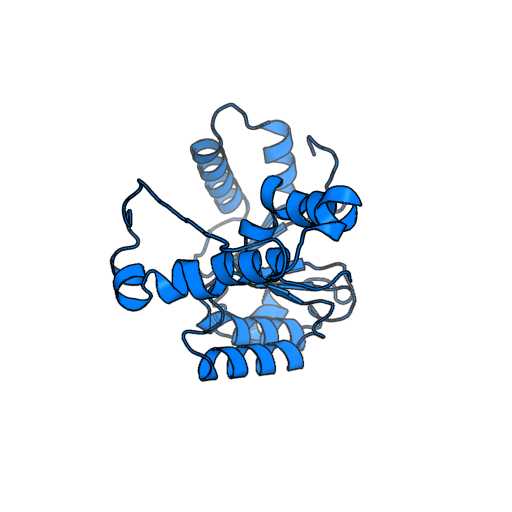N 1
ATOM 644 C CA . TYR A 1 82 ? -5.154 0.190 4.832 1.00 97.50 82 TYR A CA 1
ATOM 645 C C . TYR A 1 82 ? -4.119 0.278 5.959 1.00 97.50 82 TYR A C 1
ATOM 647 O O . TYR A 1 82 ? -4.299 1.003 6.936 1.00 97.50 82 TYR A O 1
ATOM 655 N N . LEU A 1 83 ? -3.019 -0.453 5.807 1.00 96.25 83 LEU A N 1
ATOM 656 C CA . LEU A 1 83 ? -1.926 -0.543 6.769 1.00 96.25 83 LEU A CA 1
ATOM 657 C C . LEU A 1 83 ? -0.839 0.496 6.477 1.00 96.25 83 LEU A C 1
ATOM 659 O O . LEU A 1 83 ? 0.235 0.170 5.977 1.00 96.25 83 LEU A O 1
ATOM 663 N N . ALA A 1 84 ? -1.110 1.749 6.841 1.00 93.50 84 ALA A N 1
ATOM 664 C CA . ALA A 1 84 ? -0.126 2.834 6.852 1.00 93.50 84 ALA A CA 1
ATOM 665 C C . ALA A 1 84 ? 0.670 2.848 8.176 1.00 93.50 84 ALA A C 1
ATOM 667 O O . ALA A 1 84 ? 0.646 3.820 8.932 1.00 93.50 84 ALA A O 1
ATOM 668 N N . VAL A 1 85 ? 1.319 1.726 8.494 1.00 92.75 85 VAL A N 1
ATOM 669 C CA . VAL A 1 85 ? 1.998 1.470 9.777 1.00 92.75 85 VAL A CA 1
ATOM 670 C C . VAL A 1 85 ? 3.390 0.865 9.559 1.00 92.75 85 VAL A C 1
ATOM 672 O O . VAL A 1 85 ? 3.677 0.392 8.459 1.00 92.75 85 VAL A O 1
ATOM 675 N N . PRO A 1 86 ? 4.263 0.851 10.584 1.00 90.25 86 PRO A N 1
ATOM 676 C CA . PRO A 1 86 ? 5.518 0.110 10.527 1.00 90.25 86 PRO A CA 1
ATOM 677 C C . PRO A 1 86 ? 5.332 -1.378 10.141 1.00 90.25 86 PRO A C 1
ATOM 679 O O . PRO A 1 86 ? 4.351 -1.994 10.569 1.00 90.25 86 PRO A O 1
ATOM 682 N N . PRO A 1 87 ? 6.257 -1.979 9.362 1.00 88.38 87 PRO A N 1
ATOM 683 C CA . PRO A 1 87 ? 6.090 -3.332 8.811 1.00 88.38 87 PRO A CA 1
ATOM 684 C C . PRO A 1 87 ? 5.940 -4.443 9.853 1.00 88.38 87 PRO A C 1
ATOM 686 O O . PRO A 1 87 ? 5.281 -5.449 9.601 1.00 88.38 87 PRO A O 1
ATOM 689 N N . ASP A 1 88 ? 6.540 -4.267 11.030 1.00 91.06 88 ASP A N 1
ATOM 690 C CA . ASP A 1 88 ? 6.446 -5.181 12.170 1.00 91.06 88 ASP A CA 1
ATOM 691 C C . ASP A 1 88 ? 5.011 -5.330 12.697 1.00 91.06 88 ASP A C 1
ATOM 693 O O . ASP A 1 88 ? 4.681 -6.343 13.312 1.00 91.06 88 ASP A O 1
ATOM 697 N N . LEU A 1 89 ? 4.128 -4.374 12.392 1.00 94.25 89 LEU A N 1
ATOM 698 C CA . LEU A 1 89 ? 2.718 -4.426 12.767 1.00 94.25 89 LEU A CA 1
ATOM 699 C C . LEU A 1 89 ? 1.820 -5.084 11.711 1.00 94.25 89 LEU A C 1
ATOM 701 O O . LEU A 1 89 ? 0.668 -5.384 12.019 1.00 94.25 89 LEU A O 1
ATOM 705 N N . PHE A 1 90 ? 2.304 -5.364 10.495 1.00 95.50 90 PHE A N 1
ATOM 706 C CA . PHE A 1 90 ? 1.463 -5.961 9.447 1.00 95.50 90 PHE A CA 1
ATOM 707 C C . PHE A 1 90 ? 0.885 -7.313 9.863 1.00 95.50 90 PHE A C 1
ATOM 709 O O . PHE A 1 90 ? -0.316 -7.537 9.719 1.00 95.50 90 PHE A O 1
ATOM 716 N N . VAL A 1 91 ? 1.725 -8.197 10.407 1.00 95.06 91 VAL A N 1
ATOM 717 C CA . VAL A 1 91 ? 1.306 -9.547 10.803 1.00 95.06 91 VAL A CA 1
ATOM 718 C C . VAL A 1 91 ? 0.362 -9.520 12.014 1.00 95.06 91 VAL A C 1
ATOM 720 O O . VAL A 1 91 ? -0.733 -10.072 11.886 1.00 95.06 91 VAL A O 1
ATOM 723 N N . PRO A 1 92 ? 0.687 -8.843 13.139 1.00 95.00 92 PRO A N 1
ATOM 724 C CA . PRO A 1 92 ? -0.238 -8.727 14.268 1.00 95.00 92 PRO A CA 1
ATOM 725 C C . PRO A 1 92 ? -1.606 -8.156 13.878 1.00 95.00 92 PRO A C 1
ATOM 727 O O . PRO A 1 92 ? -2.641 -8.687 14.285 1.00 95.00 92 PRO A O 1
ATOM 730 N N . ILE A 1 93 ? -1.634 -7.111 13.043 1.00 95.81 93 ILE A N 1
ATOM 731 C CA . ILE A 1 93 ? -2.896 -6.499 12.619 1.00 95.81 93 ILE A CA 1
ATOM 732 C C . ILE A 1 93 ? -3.683 -7.444 11.711 1.00 95.81 93 ILE A C 1
ATOM 734 O O . ILE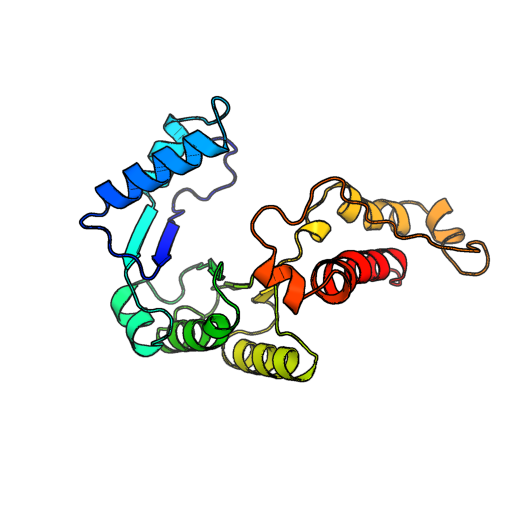 A 1 93 ? -4.879 -7.627 11.929 1.00 95.81 93 ILE A O 1
ATOM 738 N N . ALA A 1 94 ? -3.044 -8.076 10.721 1.00 95.88 94 ALA A N 1
ATOM 739 C CA . ALA A 1 94 ? -3.725 -9.019 9.835 1.00 95.88 94 ALA A CA 1
ATOM 740 C C . ALA A 1 94 ? -4.329 -10.199 10.615 1.00 95.88 94 ALA A C 1
ATOM 742 O O . ALA A 1 94 ? -5.480 -10.565 10.378 1.00 95.88 94 ALA A O 1
ATOM 743 N N . GLN A 1 95 ? -3.602 -10.736 11.598 1.00 95.06 95 GLN A N 1
ATOM 744 C CA . GLN A 1 95 ? -4.098 -11.794 12.480 1.00 95.06 95 GLN A CA 1
ATOM 745 C C . GLN A 1 95 ? -5.280 -11.323 13.335 1.00 95.06 95 GLN A C 1
ATOM 747 O O . GLN A 1 95 ? -6.287 -12.024 13.421 1.00 95.06 95 GLN A O 1
ATOM 752 N N . GLY A 1 96 ? -5.199 -10.123 13.918 1.00 94.31 96 GLY A N 1
ATOM 753 C CA . GLY A 1 96 ? -6.284 -9.548 14.718 1.00 94.31 96 GLY A CA 1
ATOM 754 C C . GLY A 1 96 ? -7.552 -9.299 13.900 1.00 94.31 96 GLY A C 1
ATOM 755 O O . GLY A 1 96 ? -8.649 -9.671 14.314 1.00 94.31 96 GLY A O 1
ATOM 756 N N . LEU A 1 97 ? -7.409 -8.739 12.695 1.00 94.69 97 LEU A N 1
ATOM 757 C CA . LEU A 1 97 ? -8.528 -8.523 11.776 1.00 94.69 97 LEU A CA 1
ATOM 758 C C . LEU A 1 97 ? -9.127 -9.852 11.283 1.00 94.69 97 LEU A C 1
ATOM 760 O O . LEU A 1 97 ? -10.349 -9.964 11.181 1.00 94.69 97 LEU A O 1
ATOM 764 N N . LYS A 1 98 ? -8.299 -10.875 11.020 1.00 94.62 98 LYS A N 1
ATOM 765 C CA . LYS A 1 98 ? -8.772 -12.219 10.652 1.00 94.62 98 LYS A CA 1
ATOM 766 C C . LYS A 1 98 ? -9.561 -12.866 11.787 1.00 94.62 98 LYS A C 1
ATOM 768 O O . LYS A 1 98 ? -10.661 -13.351 11.547 1.00 94.62 98 LYS A O 1
ATOM 773 N N . ALA A 1 99 ? -9.035 -12.834 13.011 1.00 93.19 99 ALA A N 1
ATOM 774 C CA . ALA A 1 99 ? -9.710 -13.377 14.190 1.00 93.19 99 ALA A CA 1
ATOM 775 C C . ALA A 1 99 ? -11.057 -12.684 14.464 1.00 93.19 99 ALA A C 1
ATOM 777 O O . ALA A 1 99 ? -11.993 -13.316 14.944 1.00 93.19 99 ALA A O 1
ATOM 778 N N . ALA A 1 100 ? -11.172 -11.403 14.108 1.00 92.19 100 ALA A N 1
ATOM 779 C CA . ALA A 1 100 ? -12.404 -10.629 14.204 1.00 92.19 100 ALA A CA 1
ATOM 780 C C . ALA A 1 100 ? -13.404 -10.868 13.052 1.00 92.19 100 ALA A C 1
ATOM 782 O O . ALA A 1 100 ? -14.466 -10.251 13.041 1.00 92.19 100 ALA A O 1
ATOM 783 N N . GLY A 1 101 ? -13.073 -11.698 12.055 1.00 93.25 101 GLY A N 1
ATOM 784 C CA . GLY A 1 101 ? -13.902 -11.899 10.859 1.00 93.25 101 GLY A CA 1
ATOM 785 C C . GLY A 1 101 ? -13.932 -10.699 9.900 1.00 93.25 101 GLY A C 1
ATOM 786 O O . GLY A 1 101 ? -14.746 -10.659 8.979 1.00 93.25 101 GLY A O 1
ATOM 787 N N . LEU A 1 102 ? -13.041 -9.718 10.082 1.00 94.06 102 LEU A N 1
ATOM 788 C CA . LEU A 1 102 ? -12.983 -8.480 9.289 1.00 94.06 102 LEU A CA 1
ATOM 789 C C . LEU A 1 102 ? -12.172 -8.628 7.993 1.00 94.06 102 LEU A C 1
ATOM 791 O O . LEU A 1 102 ? -12.064 -7.685 7.216 1.00 94.06 102 LEU A O 1
ATOM 795 N N . LEU A 1 103 ? -11.609 -9.812 7.753 1.00 95.00 103 LEU A N 1
ATOM 796 C CA . LEU A 1 103 ? -10.891 -10.165 6.526 1.00 95.00 103 LEU A CA 1
ATOM 797 C C . LEU A 1 103 ? -11.633 -11.211 5.674 1.00 95.00 103 LEU A C 1
ATOM 799 O O . LEU A 1 103 ? -11.106 -11.688 4.661 1.00 95.00 103 LEU A O 1
ATOM 803 N N . GLU A 1 104 ? -12.867 -11.557 6.047 1.00 94.25 104 GLU A N 1
ATOM 804 C CA . GLU A 1 104 ? -13.736 -12.399 5.220 1.00 94.25 104 GLU A CA 1
ATOM 805 C C . GLU A 1 104 ? -14.136 -11.690 3.922 1.00 94.25 104 GLU A C 1
ATOM 807 O O . GLU A 1 104 ? -14.118 -10.464 3.835 1.00 94.25 104 GLU A O 1
ATOM 812 N N . ASP A 1 105 ? -14.433 -12.459 2.874 1.00 94.44 105 ASP A N 1
ATOM 813 C CA . ASP A 1 105 ? -14.882 -11.896 1.594 1.00 94.44 105 ASP A CA 1
ATOM 814 C C . ASP A 1 105 ? -16.140 -11.027 1.815 1.00 94.44 105 ASP A C 1
ATOM 816 O O . ASP A 1 105 ? -17.038 -11.462 2.540 1.00 94.44 105 ASP A O 1
ATOM 820 N N . PRO A 1 106 ? -16.225 -9.797 1.265 1.00 94.94 106 PRO A N 1
ATOM 821 C CA . PRO A 1 106 ? -15.391 -9.189 0.220 1.00 94.94 106 PRO A CA 1
ATOM 822 C C . PRO A 1 106 ? -14.278 -8.241 0.708 1.00 94.94 106 PRO A C 1
ATOM 824 O O . PRO A 1 106 ? -13.826 -7.385 -0.061 1.00 94.94 106 PRO A O 1
ATOM 827 N N . ALA A 1 107 ? -13.836 -8.349 1.966 1.00 95.88 107 ALA A N 1
ATOM 828 C CA . ALA A 1 107 ? -12.820 -7.465 2.533 1.00 95.88 107 ALA A CA 1
ATOM 829 C C . ALA A 1 107 ? -11.471 -7.559 1.798 1.00 95.88 107 ALA A C 1
ATOM 831 O O . ALA A 1 107 ? -11.108 -8.598 1.243 1.00 95.88 107 ALA A O 1
ATOM 832 N N . ARG A 1 108 ? -10.704 -6.471 1.795 1.00 97.62 108 ARG A N 1
ATOM 833 C CA . ARG A 1 108 ? -9.400 -6.359 1.130 1.00 97.62 108 ARG A CA 1
ATOM 834 C C . ARG A 1 108 ? -8.367 -5.785 2.083 1.00 97.62 108 ARG A C 1
ATOM 836 O O . ARG A 1 108 ? -8.687 -4.936 2.915 1.00 97.62 108 ARG A O 1
ATOM 843 N N . LEU A 1 109 ? -7.125 -6.221 1.921 1.00 97.81 109 LEU A N 1
ATOM 844 C CA . LEU A 1 109 ? -5.992 -5.759 2.713 1.00 97.81 109 LEU A CA 1
ATOM 845 C C . LEU A 1 109 ? -5.036 -4.971 1.832 1.00 97.81 109 LEU A C 1
ATOM 847 O O . LEU A 1 109 ? -4.708 -5.414 0.735 1.00 97.81 109 LEU A O 1
ATOM 851 N N . LEU A 1 110 ? -4.578 -3.823 2.311 1.00 97.69 110 LEU A N 1
ATOM 852 C CA . LEU A 1 110 ? -3.705 -2.938 1.562 1.00 97.69 110 LEU A CA 1
ATOM 853 C C . LEU A 1 110 ? -2.475 -2.597 2.407 1.00 97.69 110 LEU A C 1
ATOM 855 O O . LEU A 1 110 ? -2.612 -2.090 3.518 1.00 97.69 110 LEU A O 1
ATOM 859 N N . LEU A 1 111 ? -1.288 -2.931 1.900 1.00 96.38 111 LEU A N 1
ATOM 860 C CA . LEU A 1 111 ? -0.006 -2.856 2.603 1.00 96.38 111 LEU A CA 1
ATOM 861 C C . LEU A 1 111 ? 0.863 -1.759 1.996 1.00 96.38 111 LEU A C 1
ATOM 863 O O . LEU A 1 111 ? 1.123 -1.788 0.790 1.00 96.38 111 LEU A O 1
ATOM 867 N N . GLU A 1 112 ? 1.344 -0.834 2.826 1.00 93.25 112 GLU A N 1
ATOM 868 C CA . GLU A 1 112 ? 2.411 0.080 2.416 1.00 93.25 112 GLU A CA 1
ATOM 869 C C . GLU A 1 112 ? 3.771 -0.616 2.369 1.00 93.25 112 GLU A C 1
ATOM 871 O O . GLU A 1 112 ? 4.020 -1.624 3.035 1.00 93.25 112 GLU A O 1
ATOM 876 N N . LYS A 1 113 ? 4.685 -0.045 1.586 1.00 88.94 113 LYS A N 1
ATOM 877 C CA . LYS A 1 113 ? 6.095 -0.432 1.654 1.00 88.94 113 LYS A CA 1
ATOM 878 C C . LYS A 1 113 ? 6.736 0.132 2.939 1.00 88.94 113 LYS A C 1
ATOM 880 O O . LYS A 1 113 ? 6.345 1.205 3.398 1.00 88.94 113 LYS A O 1
ATOM 885 N N . PRO A 1 114 ? 7.774 -0.513 3.498 1.00 89.69 114 PRO A N 1
ATOM 886 C CA . PRO A 1 114 ? 8.476 -1.688 2.978 1.00 89.69 114 PRO A CA 1
ATOM 887 C C . PRO A 1 114 ? 7.895 -3.037 3.427 1.00 89.69 114 PRO A C 1
ATOM 889 O O . PRO A 1 114 ? 7.456 -3.194 4.560 1.00 89.69 114 PRO A O 1
ATOM 892 N N . ILE A 1 115 ? 7.989 -4.048 2.557 1.00 91.50 115 ILE A N 1
ATOM 893 C CA . ILE A 1 115 ? 7.589 -5.431 2.861 1.00 91.50 115 ILE A CA 1
ATOM 894 C C . ILE A 1 115 ? 8.853 -6.256 3.093 1.00 91.50 115 ILE A C 1
ATOM 896 O O . ILE A 1 115 ? 9.450 -6.796 2.164 1.00 91.50 115 ILE A O 1
ATOM 900 N N . GLY A 1 116 ? 9.274 -6.307 4.354 1.00 90.88 116 GLY A N 1
ATOM 901 C CA . GLY A 1 116 ? 10.546 -6.904 4.746 1.00 90.88 116 GLY A CA 1
ATOM 902 C C . GLY A 1 116 ? 11.751 -6.001 4.461 1.00 90.88 116 GLY A C 1
ATOM 903 O O . GLY A 1 116 ? 11.655 -4.889 3.933 1.00 90.88 116 GLY A O 1
ATOM 904 N N . ARG A 1 117 ? 12.923 -6.485 4.869 1.00 90.12 117 ARG A N 1
ATOM 905 C CA . ARG A 1 117 ? 14.231 -5.824 4.675 1.00 90.12 117 ARG A CA 1
ATOM 906 C C . ARG A 1 117 ? 15.209 -6.663 3.849 1.00 90.12 117 ARG A C 1
ATOM 908 O O . ARG A 1 117 ? 16.269 -6.178 3.451 1.00 90.12 117 ARG A O 1
ATOM 915 N N . ASP A 1 118 ? 14.850 -7.916 3.618 1.00 92.12 118 ASP A N 1
ATOM 916 C CA . ASP A 1 118 ? 15.571 -8.932 2.866 1.00 92.12 118 ASP A CA 1
ATOM 917 C C . ASP A 1 118 ? 14.571 -10.006 2.406 1.00 92.12 118 ASP A C 1
ATOM 919 O O . ASP A 1 118 ? 13.390 -9.966 2.759 1.00 92.12 118 ASP A O 1
ATOM 923 N N . LEU A 1 119 ? 15.044 -10.967 1.611 1.00 94.94 119 LEU A N 1
ATOM 924 C CA . LEU A 1 119 ? 14.205 -12.047 1.094 1.00 94.94 119 LEU A CA 1
ATOM 925 C C . LEU A 1 119 ? 13.547 -12.862 2.217 1.00 94.94 119 LEU A C 1
ATOM 927 O O . LEU A 1 119 ? 12.363 -13.165 2.125 1.00 94.94 119 LEU A O 1
ATOM 931 N N . ALA A 1 120 ? 14.290 -13.200 3.275 1.00 96.88 120 ALA A N 1
ATOM 932 C CA . ALA A 1 120 ? 13.789 -14.048 4.355 1.00 96.88 120 ALA A CA 1
ATOM 933 C C . ALA A 1 120 ? 12.617 -13.386 5.096 1.00 96.88 120 ALA A C 1
ATOM 935 O O . ALA A 1 120 ? 11.540 -13.972 5.195 1.00 96.88 120 ALA A O 1
ATOM 936 N N . SER A 1 121 ? 12.793 -12.136 5.532 1.00 94.50 121 SER A N 1
ATOM 937 C CA . SER A 1 121 ? 11.739 -11.364 6.202 1.00 94.50 121 SER A CA 1
ATOM 938 C C . SER A 1 121 ? 10.549 -11.073 5.286 1.00 94.50 121 SER A C 1
ATOM 940 O O . SER A 1 121 ? 9.407 -11.098 5.737 1.00 94.50 121 SER A O 1
ATOM 942 N N . ALA A 1 122 ? 10.780 -10.835 3.991 1.00 95.00 122 ALA A N 1
ATOM 943 C CA . ALA A 1 122 ? 9.694 -10.651 3.034 1.00 95.00 122 ALA A CA 1
ATOM 944 C C . ALA A 1 122 ? 8.876 -11.939 2.842 1.00 95.00 122 ALA A C 1
ATOM 946 O O . ALA A 1 122 ? 7.648 -11.874 2.791 1.00 95.00 122 ALA A O 1
ATOM 947 N N . LEU A 1 123 ? 9.523 -13.106 2.749 1.00 97.00 123 LEU A N 1
ATOM 948 C CA . LEU A 1 123 ? 8.835 -14.397 2.644 1.00 97.00 123 LEU A CA 1
ATOM 949 C C . LEU A 1 123 ? 8.011 -14.700 3.899 1.00 97.00 123 LEU A C 1
ATOM 951 O O . LEU A 1 123 ? 6.864 -15.118 3.777 1.00 97.00 123 LEU A O 1
ATOM 955 N N . GLU A 1 124 ? 8.564 -14.434 5.083 1.00 96.62 124 GLU A N 1
ATOM 956 C CA . GLU A 1 124 ? 7.868 -14.610 6.361 1.00 96.62 124 GLU A CA 1
ATOM 957 C C . GLU A 1 124 ? 6.605 -13.741 6.444 1.00 96.62 124 GLU A C 1
ATOM 959 O O . GLU A 1 124 ? 5.513 -14.256 6.695 1.00 96.62 124 GLU A O 1
ATOM 964 N N . ILE A 1 125 ? 6.728 -12.441 6.145 1.00 96.44 125 ILE A N 1
ATOM 965 C CA . ILE A 1 125 ? 5.586 -11.517 6.127 1.00 96.44 125 ILE A CA 1
ATOM 966 C C . ILE A 1 125 ? 4.542 -11.988 5.111 1.00 96.44 125 ILE A C 1
ATOM 968 O O . ILE A 1 125 ? 3.363 -12.084 5.441 1.00 96.44 125 ILE A O 1
ATOM 972 N N . ASN A 1 126 ? 4.950 -12.318 3.883 1.00 96.75 126 ASN A N 1
ATOM 973 C CA . ASN A 1 126 ? 4.004 -12.729 2.846 1.00 96.75 126 ASN A CA 1
ATOM 974 C C . ASN A 1 126 ? 3.284 -14.038 3.190 1.00 96.75 126 ASN A C 1
ATOM 976 O O . ASN A 1 126 ? 2.080 -14.127 2.963 1.00 96.75 126 ASN A O 1
ATOM 980 N N . ALA A 1 127 ? 3.975 -15.021 3.771 1.00 97.56 127 ALA A N 1
ATOM 981 C CA . ALA A 1 127 ? 3.354 -16.267 4.210 1.00 97.56 127 ALA A CA 1
ATOM 982 C C . ALA A 1 127 ? 2.317 -16.021 5.318 1.00 97.56 127 ALA A C 1
ATOM 984 O O . ALA A 1 127 ? 1.206 -16.550 5.258 1.00 97.56 127 ALA A O 1
ATOM 985 N N . ALA A 1 128 ? 2.643 -15.169 6.294 1.00 96.88 128 ALA A N 1
ATOM 986 C CA . ALA A 1 128 ? 1.728 -14.817 7.375 1.00 96.88 128 ALA A CA 1
ATOM 987 C C . ALA A 1 128 ? 0.488 -14.052 6.872 1.00 96.88 128 ALA A C 1
ATOM 989 O O . ALA A 1 128 ? -0.632 -14.332 7.305 1.00 96.88 128 ALA A O 1
ATOM 990 N N . ILE A 1 129 ? 0.664 -13.128 5.922 1.00 97.81 129 ILE A N 1
ATOM 991 C CA . ILE A 1 129 ? -0.453 -12.415 5.286 1.00 97.81 129 ILE A CA 1
ATOM 992 C C . ILE A 1 129 ? -1.320 -13.371 4.457 1.00 97.81 129 ILE A C 1
ATOM 994 O O . ILE A 1 129 ? -2.546 -13.329 4.577 1.00 97.81 129 ILE A O 1
ATOM 998 N N . ALA A 1 130 ? -0.711 -14.269 3.677 1.00 97.38 130 ALA A N 1
ATOM 999 C CA . ALA A 1 130 ? -1.427 -15.246 2.854 1.00 97.38 130 ALA A CA 1
ATOM 1000 C C . ALA A 1 130 ? -2.265 -16.234 3.687 1.00 97.38 130 ALA A C 1
ATOM 1002 O O . ALA A 1 130 ? -3.308 -16.698 3.229 1.00 97.38 130 ALA A O 1
ATOM 1003 N N . ALA A 1 131 ? -1.856 -16.521 4.928 1.00 97.31 131 ALA A N 1
ATOM 1004 C CA . ALA A 1 131 ? -2.652 -17.307 5.872 1.00 97.31 131 ALA A CA 1
ATOM 1005 C C . ALA A 1 131 ? -3.916 -16.568 6.364 1.00 97.31 131 ALA A C 1
ATOM 1007 O O . ALA A 1 131 ? -4.862 -17.203 6.830 1.00 97.31 131 ALA A O 1
ATOM 1008 N N . CYS A 1 132 ? -3.949 -15.236 6.262 1.00 96.50 132 CYS A N 1
ATOM 1009 C CA . CYS A 1 132 ? -5.073 -14.409 6.702 1.00 96.50 132 CYS A CA 1
ATOM 1010 C C . CYS A 1 132 ? -6.040 -14.078 5.554 1.00 96.50 132 CYS A C 1
ATOM 1012 O O . CYS A 1 132 ? -7.258 -14.122 5.742 1.00 96.50 132 CYS A O 1
ATOM 1014 N N . VAL A 1 133 ? -5.509 -13.728 4.376 1.00 96.75 133 VAL A N 1
ATOM 1015 C CA . VAL A 1 133 ? -6.269 -13.234 3.214 1.00 96.75 133 VAL A CA 1
ATOM 1016 C C . VAL A 1 133 ? -5.704 -13.845 1.931 1.00 96.75 133 VAL A C 1
ATOM 1018 O O . VAL A 1 133 ? -4.486 -13.850 1.759 1.00 96.75 133 VAL A O 1
ATOM 1021 N N . PRO A 1 134 ? -6.552 -14.323 1.001 1.00 96.81 134 PRO A N 1
ATOM 1022 C CA . PRO A 1 134 ? -6.084 -14.810 -0.291 1.00 96.81 134 PRO A CA 1
ATOM 1023 C C . PRO A 1 134 ? -5.438 -13.685 -1.104 1.00 96.81 134 PRO A C 1
ATOM 1025 O O . PRO A 1 134 ? -5.921 -12.554 -1.107 1.00 96.81 134 PRO A O 1
ATOM 1028 N N . GLU A 1 135 ? -4.394 -14.021 -1.858 1.00 97.50 135 GLU A N 1
ATOM 1029 C CA . GLU A 1 135 ? -3.572 -13.065 -2.615 1.00 97.50 135 GLU A CA 1
ATOM 1030 C C . GLU A 1 135 ? -4.392 -12.128 -3.523 1.00 97.50 135 GLU A C 1
ATOM 1032 O O . GLU A 1 135 ? -4.104 -10.939 -3.599 1.00 97.50 135 GLU A O 1
ATOM 1037 N N . SER A 1 136 ? -5.486 -12.608 -4.128 1.00 97.38 136 SER A N 1
ATOM 1038 C CA . SER A 1 136 ? -6.380 -11.798 -4.975 1.00 97.38 136 SER A CA 1
ATOM 1039 C C . SER A 1 136 ? -7.075 -10.629 -4.256 1.00 97.38 136 SER A C 1
ATOM 1041 O O . SER A 1 136 ? -7.650 -9.759 -4.913 1.00 97.38 136 SER A O 1
ATOM 1043 N N . ARG A 1 137 ? -7.048 -10.599 -2.917 1.00 97.38 137 ARG A N 1
ATOM 1044 C CA . ARG A 1 137 ? -7.614 -9.534 -2.072 1.00 97.38 137 ARG A CA 1
ATOM 1045 C C . ARG A 1 137 ? -6.540 -8.746 -1.308 1.00 97.38 137 ARG A C 1
ATOM 1047 O O . ARG A 1 137 ? -6.896 -7.895 -0.489 1.00 97.38 137 ARG A O 1
ATOM 1054 N N . VAL A 1 138 ? -5.256 -8.991 -1.582 1.00 97.88 138 VAL A N 1
ATOM 1055 C CA . VAL A 1 138 ? -4.120 -8.269 -0.992 1.00 97.88 138 VAL A CA 1
ATOM 1056 C C . VAL A 1 138 ? -3.531 -7.301 -2.018 1.00 97.88 138 VAL A C 1
ATOM 1058 O O . VAL A 1 138 ? -3.168 -7.680 -3.124 1.00 97.88 138 VAL A O 1
ATOM 1061 N N . PHE A 1 139 ? -3.398 -6.035 -1.635 1.00 97.44 139 PHE A N 1
ATOM 1062 C CA . PHE A 1 139 ? -2.871 -4.961 -2.471 1.00 97.44 139 PHE A CA 1
ATOM 1063 C C . PHE A 1 139 ? -1.584 -4.433 -1.841 1.00 97.44 139 PHE A C 1
ATOM 1065 O O . PHE A 1 139 ? -1.608 -3.836 -0.768 1.00 97.44 139 PHE A O 1
ATOM 1072 N N . ARG A 1 140 ? -0.443 -4.657 -2.492 1.00 95.75 140 ARG A N 1
ATOM 1073 C CA . ARG A 1 140 ? 0.861 -4.141 -2.047 1.00 95.75 140 ARG A CA 1
ATOM 1074 C C . ARG A 1 140 ? 1.164 -2.866 -2.814 1.00 95.75 140 ARG A C 1
ATOM 1076 O O . ARG A 1 140 ? 1.141 -2.878 -4.044 1.00 95.75 140 ARG A O 1
ATOM 1083 N N . LEU A 1 141 ? 1.396 -1.768 -2.104 1.00 94.19 141 LEU A N 1
ATOM 1084 C CA . LEU A 1 141 ? 1.510 -0.463 -2.738 1.00 94.19 141 LEU A CA 1
ATOM 1085 C C . LEU A 1 141 ? 2.902 -0.210 -3.290 1.00 94.19 141 LEU A C 1
ATOM 1087 O O . LEU A 1 141 ? 3.905 -0.229 -2.581 1.00 94.19 141 LEU A O 1
ATOM 1091 N N . ASP A 1 142 ? 2.913 0.125 -4.573 1.00 94.06 142 ASP A N 1
ATOM 1092 C CA . ASP A 1 142 ? 4.004 0.817 -5.224 1.00 94.06 142 ASP A CA 1
ATOM 1093 C C . ASP A 1 142 ? 3.418 2.027 -5.963 1.00 94.06 142 ASP A C 1
ATOM 1095 O O . ASP A 1 142 ? 2.729 1.898 -6.976 1.00 94.06 142 ASP A O 1
ATOM 1099 N N . HIS A 1 143 ? 3.674 3.227 -5.440 1.00 91.88 143 HIS A N 1
ATOM 1100 C CA . HIS A 1 143 ? 3.097 4.454 -5.986 1.00 91.88 143 HIS A CA 1
ATOM 1101 C C . HIS A 1 143 ? 3.589 4.786 -7.408 1.00 91.88 143 HIS A C 1
ATOM 1103 O O . HIS A 1 143 ? 2.944 5.583 -8.090 1.00 91.88 143 HIS A O 1
ATOM 1109 N N . TYR A 1 144 ? 4.692 4.193 -7.892 1.00 93.88 144 TYR A N 1
ATOM 1110 C CA . TYR A 1 144 ? 5.113 4.373 -9.286 1.00 93.88 144 TYR A CA 1
ATOM 1111 C C . TYR A 1 144 ? 4.109 3.746 -10.252 1.00 93.88 144 TYR A C 1
ATOM 1113 O O . TYR A 1 144 ? 3.841 4.336 -11.296 1.00 93.88 144 TYR A O 1
ATOM 1121 N N . LEU A 1 145 ? 3.485 2.623 -9.883 1.00 93.62 145 LEU A N 1
ATOM 1122 C CA . LEU A 1 145 ? 2.466 1.957 -10.705 1.00 93.62 145 LEU A CA 1
ATOM 1123 C C . LEU A 1 145 ? 1.177 2.787 -10.855 1.00 93.62 145 LEU A C 1
ATOM 1125 O O . LEU A 1 145 ? 0.394 2.572 -11.780 1.00 93.62 145 LEU A O 1
ATOM 1129 N N . GLY A 1 146 ? 0.959 3.763 -9.970 1.00 92.75 146 GLY A N 1
ATOM 1130 C CA . GLY A 1 146 ? -0.151 4.715 -10.057 1.00 92.75 146 GLY A CA 1
ATOM 1131 C C . GLY A 1 146 ? 0.114 5.917 -10.970 1.00 92.75 146 GLY A C 1
ATOM 1132 O O . GLY A 1 146 ? -0.803 6.695 -11.228 1.00 92.75 146 GLY A O 1
ATOM 1133 N N . LYS A 1 147 ? 1.348 6.115 -11.456 1.00 94.50 147 LYS A N 1
ATOM 1134 C CA . LYS A 1 147 ? 1.689 7.263 -12.309 1.00 94.50 147 LYS A CA 1
ATOM 1135 C C . LYS A 1 147 ? 1.136 7.050 -13.718 1.00 94.50 147 LYS A C 1
ATOM 1137 O O . LYS A 1 147 ? 1.408 6.029 -14.345 1.00 94.50 147 LYS A O 1
ATOM 1142 N N . ALA A 1 148 ? 0.438 8.052 -14.252 1.00 92.94 148 ALA A N 1
ATOM 1143 C CA . ALA A 1 148 ? -0.182 7.978 -15.579 1.00 92.94 148 ALA A CA 1
ATOM 1144 C C . ALA A 1 148 ? 0.816 7.594 -16.690 1.00 92.94 148 ALA A C 1
ATOM 1146 O O . ALA A 1 148 ? 0.518 6.770 -17.548 1.00 92.94 148 ALA A O 1
ATOM 1147 N N . THR A 1 149 ? 2.038 8.130 -16.644 1.00 92.75 149 THR A N 1
ATOM 1148 C CA . THR A 1 149 ? 3.098 7.802 -17.610 1.00 92.75 149 THR A CA 1
ATOM 1149 C C . THR A 1 149 ? 3.578 6.355 -17.512 1.00 92.75 149 THR A C 1
ATOM 1151 O O . THR A 1 149 ? 3.919 5.766 -18.532 1.00 92.75 149 THR A O 1
ATOM 1154 N N . VAL A 1 150 ? 3.570 5.767 -16.313 1.00 93.50 150 VAL A N 1
ATOM 1155 C CA . VAL A 1 150 ? 3.933 4.360 -16.094 1.00 93.50 150 VAL A CA 1
ATOM 1156 C C . VAL A 1 150 ? 2.838 3.444 -16.630 1.00 93.50 150 VAL A C 1
ATOM 1158 O O . VAL A 1 150 ? 3.138 2.494 -17.346 1.00 93.50 150 VAL A O 1
ATOM 1161 N N . GLN A 1 151 ? 1.568 3.767 -16.377 1.00 92.75 151 GLN A N 1
ATOM 1162 C CA . GLN A 1 151 ? 0.435 3.014 -16.928 1.00 92.75 151 GLN A CA 1
ATOM 1163 C C . GLN A 1 151 ? 0.390 3.073 -18.463 1.00 92.75 151 GLN A C 1
ATOM 1165 O O . GLN A 1 151 ? 0.084 2.075 -19.116 1.00 92.75 151 GLN A O 1
ATOM 1170 N N . ASN A 1 152 ? 0.787 4.206 -19.051 1.00 93.75 152 ASN A N 1
ATOM 1171 C CA . ASN A 1 152 ? 0.872 4.367 -20.502 1.00 93.75 152 ASN A CA 1
ATOM 1172 C C . ASN A 1 152 ? 1.914 3.458 -21.172 1.00 93.75 152 ASN A C 1
ATOM 1174 O O . ASN A 1 152 ? 1.816 3.262 -22.381 1.00 93.75 152 ASN A O 1
ATOM 1178 N N . LEU A 1 153 ? 2.873 2.870 -20.441 1.00 93.12 153 LEU A N 1
ATOM 1179 C CA . LEU A 1 153 ? 3.835 1.927 -21.029 1.00 93.12 153 LEU A CA 1
ATOM 1180 C C . LEU A 1 153 ? 3.134 0.721 -21.660 1.00 93.12 153 LEU A C 1
ATOM 1182 O O . LE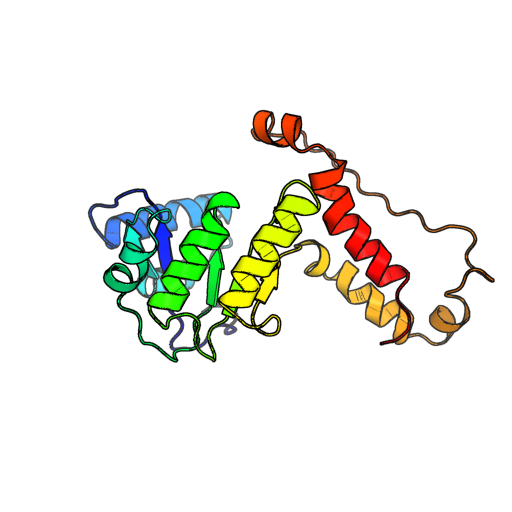U A 1 153 ? 3.522 0.296 -22.745 1.00 93.12 153 LEU A O 1
ATOM 1186 N N . LEU A 1 154 ? 2.077 0.202 -21.031 1.00 91.88 154 LEU A N 1
ATOM 1187 C CA . LEU A 1 154 ? 1.335 -0.942 -21.566 1.00 91.88 154 LEU A CA 1
ATOM 1188 C C . LEU A 1 154 ? 0.600 -0.575 -22.859 1.00 91.88 154 LEU A C 1
ATOM 1190 O O . LEU A 1 154 ? 0.701 -1.291 -23.854 1.00 91.88 154 LEU A O 1
ATOM 1194 N N . ALA A 1 155 ? -0.079 0.575 -22.872 1.00 92.00 155 ALA A N 1
ATOM 1195 C CA . ALA A 1 155 ? -0.749 1.087 -24.065 1.00 92.00 155 ALA A CA 1
ATOM 1196 C C . ALA A 1 155 ? 0.250 1.380 -25.197 1.00 92.00 155 ALA A C 1
ATOM 1198 O O . ALA A 1 155 ? -0.024 1.100 -26.361 1.00 92.00 155 ALA A O 1
ATOM 1199 N N . LEU A 1 156 ? 1.433 1.900 -24.860 1.00 92.19 156 LEU A N 1
ATOM 1200 C CA . LEU A 1 156 ? 2.496 2.167 -25.820 1.00 92.19 156 LEU A CA 1
ATOM 1201 C C . LEU A 1 156 ? 3.011 0.869 -26.458 1.00 92.19 156 LEU A C 1
ATOM 1203 O O . LEU A 1 156 ? 3.080 0.786 -27.680 1.00 92.19 156 LEU A O 1
ATOM 1207 N N . ARG A 1 157 ? 3.338 -0.140 -25.645 1.00 92.94 157 ARG A N 1
ATOM 1208 C CA . ARG A 1 157 ? 3.941 -1.397 -26.113 1.00 92.94 157 ARG A CA 1
ATOM 1209 C C . ARG A 1 157 ? 2.969 -2.272 -26.892 1.00 92.94 157 ARG A C 1
ATOM 1211 O O . ARG A 1 157 ? 3.330 -2.769 -27.950 1.00 92.94 157 ARG A O 1
ATOM 1218 N N . PHE A 1 158 ? 1.754 -2.444 -26.379 1.00 92.62 158 PHE A N 1
ATOM 1219 C CA . PHE A 1 158 ? 0.806 -3.432 -26.906 1.00 92.62 158 PHE A CA 1
ATOM 1220 C C . PHE A 1 158 ? -0.335 -2.809 -27.719 1.00 92.62 158 PHE A C 1
ATOM 1222 O O . PHE A 1 158 ? -1.059 -3.513 -28.411 1.00 92.62 158 PHE A O 1
ATOM 1229 N N . GLY A 1 159 ? -0.496 -1.484 -27.673 1.00 93.69 159 GLY A N 1
ATOM 1230 C CA . GLY A 1 159 ? -1.458 -0.756 -28.505 1.00 93.69 159 GLY A CA 1
ATOM 1231 C C . GLY A 1 159 ? -0.887 -0.253 -29.833 1.00 93.69 159 GLY A C 1
ATOM 1232 O O . GLY A 1 159 ? -1.633 0.311 -30.630 1.00 93.69 159 GLY A O 1
ATOM 1233 N N . ASN A 1 160 ? 0.419 -0.423 -30.083 1.00 94.19 160 ASN A N 1
ATOM 1234 C CA . ASN A 1 160 ? 1.099 0.110 -31.267 1.00 94.19 160 ASN A CA 1
ATOM 1235 C C . ASN A 1 160 ? 1.924 -0.976 -31.967 1.00 94.19 160 ASN A C 1
ATOM 1237 O O . ASN A 1 160 ? 3.053 -1.255 -31.570 1.00 94.19 160 ASN A O 1
ATOM 1241 N N . THR A 1 161 ? 1.412 -1.510 -33.078 1.00 93.50 161 THR A N 1
ATOM 1242 C CA . THR A 1 161 ? 2.049 -2.600 -33.844 1.00 93.50 161 THR A CA 1
ATOM 1243 C C . THR A 1 161 ? 3.481 -2.282 -34.289 1.00 93.50 161 THR A C 1
ATOM 1245 O O . THR A 1 161 ? 4.337 -3.162 -34.310 1.00 93.50 161 THR A O 1
ATOM 1248 N N . LEU A 1 162 ? 3.776 -1.019 -34.627 1.00 93.69 162 LEU A N 1
ATOM 1249 C CA . LEU A 1 162 ? 5.136 -0.603 -34.994 1.00 93.69 162 LEU A CA 1
ATOM 1250 C C . LEU A 1 162 ? 6.109 -0.711 -33.819 1.00 93.69 162 LEU A C 1
ATOM 1252 O O . LEU A 1 162 ? 7.235 -1.162 -34.010 1.00 93.69 162 LEU A O 1
ATOM 1256 N N . LEU A 1 163 ? 5.683 -0.294 -32.622 1.00 93.56 163 LEU A N 1
ATOM 1257 C CA . LEU A 1 163 ? 6.522 -0.359 -31.427 1.00 93.56 163 LEU A CA 1
ATOM 1258 C C . LEU A 1 163 ? 6.678 -1.799 -30.961 1.00 93.56 163 LEU A C 1
ATOM 1260 O O . LEU A 1 163 ? 7.798 -2.208 -30.681 1.00 93.56 163 LEU A O 1
ATOM 1264 N N . GLU A 1 164 ? 5.597 -2.576 -30.970 1.00 92.38 164 GLU A N 1
ATOM 1265 C CA . GLU A 1 164 ? 5.619 -4.009 -30.679 1.00 92.38 164 GLU A CA 1
ATOM 1266 C C . GLU A 1 164 ? 6.642 -4.750 -31.559 1.00 92.38 164 GLU A C 1
ATOM 1268 O O . GLU A 1 164 ? 7.497 -5.472 -31.047 1.00 92.38 164 GLU A O 1
ATOM 1273 N N . ALA A 1 165 ? 6.642 -4.497 -32.875 1.00 93.50 165 ALA A N 1
ATOM 1274 C CA . ALA A 1 165 ? 7.540 -5.154 -33.829 1.00 93.50 165 ALA A CA 1
ATOM 1275 C C . ALA A 1 165 ? 9.037 -4.885 -33.577 1.00 93.50 165 ALA A C 1
ATOM 1277 O O . ALA A 1 165 ? 9.890 -5.703 -33.945 1.00 93.50 165 ALA A O 1
ATOM 1278 N N . VAL A 1 166 ? 9.369 -3.747 -32.959 1.00 95.38 166 VAL A N 1
ATOM 1279 C CA . VAL A 1 166 ? 10.753 -3.367 -32.636 1.00 95.38 166 VAL A CA 1
ATOM 1280 C C . VAL A 1 166 ? 11.102 -3.552 -31.158 1.00 95.38 166 VAL A C 1
ATOM 1282 O O . VAL A 1 166 ? 12.243 -3.310 -30.771 1.00 95.38 166 VAL A O 1
ATOM 1285 N N . TRP A 1 167 ? 10.181 -4.040 -30.322 1.00 95.81 167 TRP A N 1
ATOM 1286 C CA . TRP A 1 167 ? 10.389 -4.171 -28.877 1.00 95.81 167 TRP A CA 1
ATOM 1287 C C . TRP A 1 167 ? 11.169 -5.438 -28.489 1.00 95.81 167 TRP A C 1
ATOM 1289 O O . TRP A 1 167 ? 10.708 -6.269 -27.712 1.00 95.81 167 TRP A O 1
ATOM 1299 N N . SER A 1 168 ? 12.365 -5.626 -29.052 1.00 95.19 168 SER A N 1
ATOM 1300 C CA . SER A 1 168 ? 13.211 -6.790 -28.758 1.00 95.19 168 SER A CA 1
ATOM 1301 C C . SER A 1 168 ? 14.702 -6.494 -28.899 1.00 95.19 168 SER A C 1
ATOM 1303 O O . SER A 1 168 ? 15.103 -5.532 -29.555 1.00 95.19 168 SER A O 1
ATOM 1305 N N . ARG A 1 169 ? 15.544 -7.393 -28.367 1.00 96.19 169 ARG A N 1
ATOM 1306 C CA . ARG A 1 169 ? 17.019 -7.328 -28.462 1.00 96.19 169 ARG A CA 1
ATOM 1307 C C . ARG A 1 169 ? 17.575 -7.229 -29.888 1.00 96.19 169 ARG A C 1
ATOM 1309 O O . ARG A 1 169 ? 18.760 -6.983 -30.063 1.00 96.19 169 ARG A O 1
ATOM 1316 N N . ARG A 1 170 ? 16.758 -7.514 -30.911 1.00 97.06 170 ARG A N 1
ATOM 1317 C CA . ARG A 1 170 ? 17.152 -7.363 -32.318 1.00 97.06 170 ARG A CA 1
ATOM 1318 C C . ARG A 1 170 ? 17.292 -5.891 -32.711 1.00 97.06 170 ARG A C 1
ATOM 1320 O O . ARG A 1 170 ? 18.082 -5.586 -33.597 1.00 97.06 170 ARG A O 1
ATOM 1327 N N . TRP A 1 171 ? 16.512 -5.018 -32.082 1.00 97.06 171 TRP A N 1
ATOM 1328 C CA . TRP A 1 171 ? 16.396 -3.605 -32.439 1.00 97.06 171 TRP A CA 1
ATOM 1329 C C . TRP A 1 171 ? 16.773 -2.672 -31.287 1.00 97.06 171 TRP A C 1
ATOM 1331 O O . TRP A 1 171 ? 17.173 -1.538 -31.528 1.00 97.06 171 TRP A O 1
ATOM 1341 N N . ILE A 1 172 ? 16.663 -3.146 -30.044 1.00 97.19 172 ILE A N 1
ATOM 1342 C CA . ILE A 1 172 ? 17.018 -2.401 -28.839 1.00 97.19 172 ILE A CA 1
ATOM 1343 C C . ILE A 1 172 ? 18.429 -2.795 -28.408 1.00 97.19 172 ILE A C 1
ATOM 1345 O O . ILE A 1 172 ? 18.668 -3.936 -28.015 1.00 97.19 172 ILE A O 1
ATOM 1349 N N . GLU A 1 173 ? 19.344 -1.827 -28.441 1.00 97.81 173 GLU A N 1
ATOM 1350 C CA . GLU A 1 173 ? 20.705 -1.983 -27.918 1.00 97.81 173 GLU A CA 1
ATOM 1351 C C . GLU A 1 173 ? 20.743 -1.870 -26.386 1.00 97.81 173 GLU A C 1
ATOM 1353 O O . GLU A 1 173 ? 21.391 -2.675 -25.718 1.00 97.81 173 GLU A O 1
ATOM 1358 N N . ARG A 1 174 ? 20.037 -0.882 -25.816 1.00 96.94 174 ARG A N 1
ATOM 1359 C CA . ARG A 1 174 ? 20.055 -0.581 -24.379 1.00 96.94 174 ARG A CA 1
ATOM 1360 C C . ARG A 1 174 ? 18.744 0.041 -23.907 1.00 96.94 174 ARG A C 1
ATOM 1362 O O . ARG A 1 174 ? 18.108 0.796 -24.637 1.00 96.94 174 ARG A O 1
ATOM 1369 N N . VAL A 1 175 ? 18.387 -0.243 -22.656 1.00 96.50 175 VAL A N 1
ATOM 1370 C CA . VAL A 1 175 ? 17.321 0.436 -21.912 1.00 96.50 175 VAL A CA 1
ATOM 1371 C C . VAL A 1 175 ? 17.941 1.078 -20.678 1.00 96.50 175 VAL A C 1
ATOM 1373 O O . VAL A 1 175 ? 18.514 0.378 -19.845 1.00 96.50 175 VAL A O 1
ATOM 1376 N N . ASP A 1 176 ? 17.797 2.394 -20.553 1.00 97.25 176 ASP A N 1
ATOM 1377 C CA . ASP A 1 176 ? 18.256 3.148 -19.389 1.00 97.25 176 ASP A CA 1
ATOM 1378 C C . ASP A 1 176 ? 17.056 3.527 -18.514 1.00 97.25 176 ASP A C 1
ATOM 1380 O O . ASP A 1 176 ? 16.150 4.235 -18.956 1.00 97.25 176 ASP A O 1
ATOM 1384 N N . ILE A 1 177 ? 17.049 3.070 -17.259 1.00 95.50 177 ILE A N 1
ATOM 1385 C CA . ILE A 1 177 ? 16.063 3.480 -16.251 1.00 95.50 177 ILE A CA 1
ATOM 1386 C C . ILE A 1 177 ? 16.767 4.425 -15.283 1.00 95.50 177 ILE A C 1
ATOM 1388 O O . ILE A 1 177 ? 17.552 3.992 -14.440 1.00 95.50 177 ILE A O 1
ATOM 1392 N N . LEU A 1 178 ? 16.487 5.721 -15.412 1.00 94.12 178 LEU A N 1
ATOM 1393 C CA . LEU A 1 178 ? 17.045 6.758 -14.553 1.00 94.12 178 LEU A CA 1
ATOM 1394 C C . LEU A 1 178 ? 15.984 7.263 -13.579 1.00 94.12 178 LEU A C 1
ATOM 1396 O O . LEU A 1 178 ? 14.928 7.742 -13.990 1.00 94.12 178 LEU A O 1
ATOM 1400 N N . VAL A 1 179 ? 16.308 7.217 -12.290 1.00 91.00 179 VAL A N 1
ATOM 1401 C CA . VAL A 1 179 ? 15.557 7.918 -11.251 1.00 91.00 179 VAL A CA 1
ATOM 1402 C C . VAL A 1 179 ? 16.510 8.882 -10.565 1.00 91.00 179 VAL A C 1
ATOM 1404 O O . VAL A 1 179 ? 17.487 8.461 -9.952 1.00 91.00 179 VAL A O 1
ATOM 1407 N N . ALA A 1 180 ? 16.245 10.176 -10.726 1.00 90.38 180 ALA A N 1
ATOM 1408 C CA . ALA A 1 180 ? 17.044 11.246 -10.153 1.00 90.38 180 ALA A CA 1
ATOM 1409 C C . ALA A 1 180 ? 16.161 12.099 -9.243 1.00 90.38 180 ALA A C 1
ATOM 1411 O O . ALA A 1 180 ? 15.086 12.542 -9.649 1.00 90.38 180 ALA A O 1
ATOM 1412 N N . GLU A 1 181 ? 16.629 12.331 -8.022 1.00 86.81 181 GLU A N 1
ATOM 1413 C CA . GLU A 1 181 ? 15.968 13.170 -7.030 1.00 86.81 181 GLU A CA 1
ATOM 1414 C C . GLU A 1 181 ? 16.890 14.343 -6.701 1.00 86.81 181 GLU A C 1
ATOM 1416 O O . GLU A 1 181 ? 18.092 14.171 -6.503 1.00 86.81 181 GLU A O 1
ATOM 1421 N N . THR A 1 182 ? 16.333 15.552 -6.695 1.00 84.44 182 THR A N 1
ATOM 1422 C CA . THR A 1 182 ? 17.048 16.768 -6.277 1.00 84.44 182 THR A CA 1
ATOM 1423 C C . THR A 1 182 ? 16.852 17.067 -4.794 1.00 84.44 182 THR A C 1
ATOM 1425 O O . THR A 1 182 ? 17.618 17.840 -4.223 1.00 84.44 182 THR A O 1
ATOM 1428 N N . ALA A 1 183 ? 15.826 16.472 -4.181 1.00 81.19 183 ALA A N 1
ATOM 1429 C CA . ALA A 1 183 ? 15.554 16.577 -2.757 1.00 81.19 183 ALA A CA 1
ATOM 1430 C C . ALA A 1 183 ? 16.538 15.721 -1.950 1.00 81.19 183 ALA A C 1
ATOM 1432 O O . ALA A 1 183 ? 16.981 14.661 -2.398 1.00 81.19 183 ALA A O 1
ATOM 1433 N N . GLY A 1 184 ? 16.878 16.203 -0.755 1.00 78.56 184 GLY A N 1
ATOM 1434 C CA . GLY A 1 184 ? 17.672 15.452 0.205 1.00 78.56 184 GLY A CA 1
ATOM 1435 C C . GLY A 1 184 ? 16.843 14.385 0.918 1.00 78.56 184 GLY A C 1
ATOM 1436 O O . GLY A 1 184 ? 15.717 14.064 0.549 1.00 78.56 184 GLY A O 1
ATOM 1437 N N . VAL A 1 185 ? 17.409 13.834 1.989 1.00 75.94 185 VAL A N 1
ATOM 1438 C CA . VAL A 1 185 ? 16.746 12.800 2.798 1.00 75.94 185 VAL A CA 1
ATOM 1439 C C . VAL A 1 185 ? 15.686 13.397 3.754 1.00 75.94 185 VAL A C 1
ATOM 1441 O O . VAL A 1 185 ? 14.900 12.646 4.328 1.00 75.94 185 VAL A O 1
ATOM 1444 N N . ASP A 1 186 ? 15.644 14.728 3.902 1.00 71.81 186 ASP A N 1
ATOM 1445 C CA . ASP A 1 186 ? 14.635 15.558 4.585 1.00 71.81 186 ASP A CA 1
ATOM 1446 C C . ASP A 1 186 ? 13.905 14.879 5.760 1.00 71.81 186 ASP A C 1
ATOM 1448 O O . ASP A 1 186 ? 12.732 14.503 5.678 1.00 71.81 186 ASP A O 1
ATOM 1452 N N . GLY A 1 187 ? 14.609 14.712 6.886 1.00 70.25 187 GLY A N 1
ATOM 1453 C CA . GLY A 1 187 ? 14.043 14.182 8.131 1.00 70.25 187 GLY A CA 1
ATOM 1454 C C . GLY A 1 187 ? 13.915 12.656 8.183 1.00 70.25 187 GLY A C 1
ATOM 1455 O O . GLY A 1 187 ? 13.416 12.110 9.170 1.00 70.25 187 GLY A O 1
ATOM 1456 N N . ARG A 1 188 ? 14.355 11.939 7.138 1.00 74.69 188 ARG A N 1
ATOM 1457 C CA . ARG A 1 188 ? 14.390 10.465 7.079 1.00 74.69 188 ARG A CA 1
ATOM 1458 C C . ARG A 1 188 ? 15.806 9.902 7.211 1.00 74.69 188 ARG A C 1
ATOM 1460 O O . ARG A 1 188 ? 16.024 8.742 6.868 1.00 74.69 188 ARG A O 1
ATOM 1467 N N . GLU A 1 189 ? 16.777 10.671 7.700 1.00 81.12 189 GLU A N 1
ATOM 1468 C CA . GLU A 1 189 ? 18.208 10.326 7.666 1.00 81.12 189 GLU A CA 1
ATOM 1469 C C . GLU A 1 189 ? 18.488 8.988 8.355 1.00 81.12 189 GLU A C 1
ATOM 1471 O O . GLU A 1 189 ? 19.178 8.126 7.809 1.00 81.12 189 GLU A O 1
ATOM 1476 N N . GLN A 1 190 ? 17.889 8.771 9.529 1.00 76.69 190 GLN A N 1
ATOM 1477 C CA . GLN A 1 190 ? 18.051 7.531 10.294 1.00 76.69 190 GLN A CA 1
ATOM 1478 C C . GLN A 1 190 ? 17.433 6.314 9.590 1.00 76.69 190 GLN A C 1
ATOM 1480 O O . GLN A 1 190 ? 17.992 5.217 9.647 1.00 76.69 190 GLN A O 1
ATOM 1485 N N . TYR A 1 191 ? 16.293 6.502 8.918 1.00 75.31 191 TYR A N 1
ATOM 1486 C CA . TYR A 1 191 ? 15.648 5.451 8.132 1.00 75.31 191 TYR A CA 1
ATOM 1487 C C . TYR A 1 191 ? 16.487 5.124 6.893 1.00 75.31 191 TYR A C 1
ATOM 1489 O O . TYR A 1 191 ? 16.859 3.971 6.669 1.00 75.31 191 TYR A O 1
ATOM 1497 N N . TYR A 1 192 ? 16.846 6.149 6.121 1.00 82.88 192 TYR A N 1
ATOM 1498 C CA . TYR A 1 192 ? 17.570 6.003 4.866 1.00 82.88 192 TYR A CA 1
ATOM 1499 C C . TYR A 1 192 ? 18.975 5.435 5.071 1.00 82.88 192 TYR A C 1
ATOM 1501 O O . TYR A 1 192 ? 19.398 4.580 4.300 1.00 82.88 192 TYR A O 1
ATOM 1509 N N . SER A 1 193 ? 19.665 5.816 6.152 1.00 81.50 193 SER A N 1
ATOM 1510 C CA . SER A 1 193 ? 20.983 5.273 6.508 1.00 81.50 193 SER A CA 1
ATOM 1511 C C . SER A 1 193 ? 20.974 3.748 6.672 1.00 81.50 193 SER A C 1
ATOM 1513 O O . SER A 1 193 ? 21.951 3.087 6.325 1.00 81.50 193 SER A O 1
ATOM 1515 N N . ARG A 1 194 ? 19.866 3.171 7.157 1.00 80.06 194 ARG A N 1
ATOM 1516 C CA . ARG A 1 194 ? 19.717 1.716 7.326 1.00 80.06 194 ARG A CA 1
ATOM 1517 C C . ARG A 1 194 ? 19.166 1.021 6.081 1.00 80.06 194 ARG A C 1
ATOM 1519 O O . ARG A 1 194 ? 19.441 -0.160 5.876 1.00 80.06 194 ARG A O 1
ATOM 1526 N N . TYR A 1 195 ? 18.365 1.723 5.282 1.00 81.50 195 TYR A N 1
ATOM 1527 C CA . TYR A 1 195 ? 17.631 1.141 4.156 1.00 81.50 195 TYR A CA 1
ATOM 1528 C C . TYR A 1 195 ? 18.406 1.253 2.831 1.00 81.50 195 TYR A C 1
ATOM 1530 O O . TYR A 1 195 ? 18.642 0.237 2.165 1.00 81.50 195 TYR A O 1
ATOM 1538 N N . GLY A 1 196 ? 18.871 2.468 2.517 1.00 86.81 196 GLY A N 1
ATOM 1539 C CA . GLY A 1 196 ? 19.631 2.839 1.324 1.00 86.81 196 GLY A CA 1
ATOM 1540 C C . GLY A 1 196 ? 18.814 2.862 0.026 1.00 86.81 196 GLY A C 1
ATOM 1541 O O . GLY A 1 196 ? 17.738 2.269 -0.068 1.00 86.81 196 GLY A O 1
ATOM 1542 N N . ALA A 1 197 ? 19.377 3.489 -1.014 1.00 88.69 197 ALA A N 1
ATOM 1543 C CA . ALA A 1 197 ? 18.745 3.628 -2.334 1.00 88.69 197 ALA A CA 1
ATOM 1544 C C . ALA A 1 197 ? 18.340 2.282 -2.964 1.00 88.69 197 ALA A C 1
ATOM 1546 O O . ALA A 1 197 ? 17.314 2.180 -3.634 1.00 88.69 197 ALA A O 1
ATOM 1547 N N . LEU A 1 198 ? 19.126 1.223 -2.725 1.00 91.00 198 LEU A N 1
ATOM 1548 C CA . LEU A 1 198 ? 18.864 -0.109 -3.274 1.00 91.00 198 LEU A CA 1
ATOM 1549 C C . LEU A 1 198 ? 17.496 -0.651 -2.839 1.00 91.00 198 LEU A C 1
ATOM 1551 O O . LEU A 1 198 ? 16.762 -1.204 -3.652 1.00 91.00 198 LEU A O 1
ATOM 1555 N N . ARG A 1 199 ? 17.134 -0.497 -1.564 1.00 89.81 199 ARG A N 1
ATOM 1556 C CA . ARG A 1 199 ? 15.838 -0.974 -1.073 1.00 89.81 199 ARG A CA 1
ATOM 1557 C C . ARG A 1 199 ? 14.738 0.065 -1.257 1.00 89.81 199 ARG A C 1
ATOM 1559 O O . ARG A 1 199 ? 13.594 -0.305 -1.492 1.00 89.81 199 ARG A O 1
ATOM 1566 N N . ASP A 1 200 ? 15.074 1.349 -1.148 1.00 88.62 200 ASP A N 1
ATOM 1567 C CA . ASP A 1 200 ? 14.076 2.418 -1.234 1.00 88.62 200 ASP A CA 1
ATOM 1568 C C . ASP A 1 200 ? 13.546 2.612 -2.662 1.00 88.62 200 ASP A C 1
ATOM 1570 O O . ASP A 1 200 ? 12.344 2.834 -2.821 1.00 88.62 200 ASP A O 1
ATOM 1574 N N . MET A 1 201 ? 14.422 2.455 -3.669 1.00 91.81 201 MET A N 1
ATOM 1575 C CA . MET A 1 201 ? 14.148 2.784 -5.076 1.00 91.81 201 MET A CA 1
ATOM 1576 C C . MET A 1 201 ? 14.316 1.607 -6.042 1.00 91.81 201 MET A C 1
ATOM 1578 O O . MET A 1 201 ? 13.491 1.418 -6.937 1.00 91.81 201 MET A O 1
ATOM 1582 N N . VAL A 1 202 ? 15.394 0.823 -5.910 1.00 93.19 202 VAL A N 1
ATOM 1583 C CA . VAL A 1 202 ? 15.712 -0.206 -6.916 1.00 93.19 202 VAL A CA 1
ATOM 1584 C C . VAL A 1 202 ? 14.797 -1.419 -6.767 1.00 93.19 202 VAL A C 1
ATOM 1586 O O . VAL A 1 202 ? 14.141 -1.812 -7.727 1.00 93.19 202 VAL A O 1
ATOM 1589 N N . GLN A 1 203 ? 14.732 -1.998 -5.563 1.00 93.75 203 GLN A N 1
ATOM 1590 C CA . GLN A 1 203 ? 14.014 -3.247 -5.283 1.00 93.75 203 GLN A CA 1
ATOM 1591 C C . GLN A 1 203 ? 12.513 -3.181 -5.614 1.00 93.75 203 GLN A C 1
ATOM 1593 O O . GLN A 1 203 ? 11.921 -4.206 -5.945 1.00 93.75 203 GLN A O 1
ATOM 1598 N N . ASN A 1 204 ? 11.904 -2.000 -5.526 1.00 92.44 204 ASN A N 1
ATOM 1599 C CA . ASN A 1 204 ? 10.488 -1.774 -5.799 1.00 92.44 204 ASN A CA 1
ATOM 1600 C C . ASN A 1 204 ? 10.297 -1.088 -7.164 1.00 92.44 204 ASN A C 1
ATOM 1602 O O . ASN A 1 204 ? 10.147 -1.763 -8.177 1.00 92.44 204 ASN A O 1
ATOM 1606 N N . HIS A 1 205 ? 10.386 0.235 -7.213 1.00 94.38 205 HIS A N 1
ATOM 1607 C CA . HIS A 1 205 ? 10.006 1.099 -8.314 1.00 94.38 205 HIS A CA 1
ATOM 1608 C C . HIS A 1 205 ? 10.744 0.752 -9.599 1.00 94.38 205 HIS A C 1
ATOM 1610 O O . HIS A 1 205 ? 10.114 0.521 -10.628 1.00 94.38 205 HIS A O 1
ATOM 1616 N N . MET A 1 206 ? 12.077 0.685 -9.558 1.00 95.75 206 MET A N 1
ATOM 1617 C CA . MET A 1 206 ? 12.855 0.442 -10.775 1.00 95.75 206 MET A CA 1
ATOM 1618 C C . MET A 1 206 ? 12.671 -0.982 -11.293 1.00 95.75 206 MET A C 1
ATOM 1620 O O . MET A 1 206 ? 12.568 -1.165 -12.504 1.00 95.75 206 MET A O 1
ATOM 1624 N N . LEU A 1 207 ? 12.579 -1.979 -10.404 1.00 96.06 207 LEU A N 1
ATOM 1625 C CA . LEU A 1 207 ? 12.265 -3.348 -10.815 1.00 96.06 207 LEU A CA 1
ATOM 1626 C C . LEU A 1 207 ? 10.848 -3.460 -11.392 1.00 96.06 207 LEU A C 1
ATOM 1628 O O . LEU A 1 207 ? 10.676 -4.124 -12.406 1.00 96.06 207 LEU A O 1
ATOM 1632 N N . GLN A 1 208 ? 9.855 -2.767 -10.829 1.00 95.75 208 GLN A N 1
ATOM 1633 C CA . GLN A 1 208 ? 8.499 -2.726 -11.387 1.00 95.75 208 GLN A CA 1
ATOM 1634 C C . GLN A 1 208 ? 8.469 -2.076 -12.778 1.00 95.75 208 GLN A C 1
ATOM 1636 O O . GLN A 1 208 ? 7.848 -2.609 -13.698 1.00 95.75 208 GLN A O 1
ATOM 1641 N N . LEU A 1 209 ? 9.190 -0.967 -12.973 1.00 96.00 209 LEU A N 1
ATOM 1642 C CA . LEU A 1 209 ? 9.340 -0.352 -14.295 1.00 96.00 209 LEU A CA 1
ATOM 1643 C C . LEU A 1 209 ? 10.037 -1.291 -15.280 1.00 96.00 209 LEU A C 1
ATOM 1645 O O . LEU A 1 209 ? 9.578 -1.434 -16.411 1.00 96.00 209 LEU A O 1
ATOM 1649 N N . LEU A 1 210 ? 11.107 -1.963 -14.850 1.00 96.69 210 LEU A N 1
ATOM 1650 C CA . LEU A 1 210 ? 11.793 -2.963 -15.663 1.00 96.69 210 LEU A CA 1
ATOM 1651 C C . LEU A 1 210 ? 10.838 -4.088 -16.072 1.00 96.69 210 LEU A C 1
ATOM 1653 O O . LEU A 1 210 ? 10.813 -4.448 -17.244 1.00 96.69 210 LEU A O 1
ATOM 1657 N N . CYS A 1 211 ? 10.020 -4.602 -15.150 1.00 96.25 211 CYS A N 1
ATOM 1658 C CA . CYS A 1 211 ? 9.009 -5.610 -15.459 1.00 96.25 211 CYS A CA 1
ATOM 1659 C C . CYS A 1 211 ? 8.023 -5.111 -16.521 1.00 96.25 211 CYS A C 1
ATOM 1661 O O . CYS A 1 211 ? 7.802 -5.809 -17.503 1.00 96.25 211 CYS A O 1
ATOM 1663 N N . LEU A 1 212 ? 7.489 -3.892 -16.395 1.00 95.00 212 LEU A N 1
ATOM 1664 C CA . LEU A 1 212 ? 6.572 -3.327 -17.396 1.00 95.00 212 LEU A CA 1
ATOM 1665 C C . LEU A 1 212 ? 7.231 -3.105 -18.764 1.00 95.00 212 LEU A C 1
ATOM 1667 O O . LEU A 1 212 ? 6.565 -3.209 -19.794 1.00 95.00 212 LEU A O 1
ATOM 1671 N N . ILE A 1 213 ? 8.533 -2.815 -18.795 1.00 94.94 213 ILE A N 1
ATOM 1672 C CA . ILE A 1 213 ? 9.304 -2.648 -20.033 1.00 94.94 213 ILE A CA 1
ATOM 1673 C C . ILE A 1 213 ? 9.644 -4.000 -20.675 1.00 94.94 213 ILE A C 1
ATOM 1675 O O . ILE A 1 213 ? 9.651 -4.099 -21.901 1.00 94.94 213 ILE A O 1
ATOM 1679 N N . ALA A 1 214 ? 9.940 -5.023 -19.872 1.00 95.56 214 ALA A N 1
ATOM 1680 C CA . ALA A 1 214 ? 10.511 -6.288 -20.333 1.00 95.56 214 ALA A CA 1
ATOM 1681 C C . ALA A 1 214 ? 9.516 -7.458 -20.389 1.00 95.56 214 ALA A C 1
ATOM 1683 O O . ALA A 1 214 ? 9.851 -8.487 -20.966 1.00 95.56 214 ALA A O 1
ATOM 1684 N N . MET A 1 215 ? 8.321 -7.338 -19.799 1.00 95.62 215 MET A N 1
ATOM 1685 C CA . MET A 1 215 ? 7.315 -8.406 -19.829 1.00 95.62 215 MET A CA 1
ATOM 1686 C C . MET A 1 215 ? 6.871 -8.722 -21.257 1.00 95.62 215 MET A C 1
ATOM 1688 O O . MET A 1 215 ? 6.778 -7.819 -22.088 1.00 95.62 215 MET A O 1
ATOM 1692 N N . GLU A 1 216 ? 6.532 -9.977 -21.519 1.00 93.25 216 GLU A N 1
ATOM 1693 C CA . GLU A 1 216 ? 5.831 -10.371 -22.743 1.00 93.25 216 GLU A CA 1
ATOM 1694 C C . GLU A 1 216 ? 4.411 -9.769 -22.790 1.00 93.25 216 GLU A C 1
ATOM 1696 O O . GLU A 1 216 ? 3.908 -9.310 -21.754 1.00 93.25 216 GLU A O 1
ATOM 1701 N N . PRO A 1 217 ? 3.757 -9.743 -23.968 1.00 90.25 217 PRO A N 1
ATOM 1702 C CA . PRO A 1 217 ? 2.331 -9.453 -24.053 1.00 90.25 217 PRO A CA 1
ATOM 1703 C C . PRO A 1 217 ? 1.534 -10.360 -23.093 1.00 90.25 217 PRO A C 1
ATOM 1705 O O . PRO A 1 217 ? 1.795 -11.567 -23.068 1.00 90.25 217 PRO A O 1
ATOM 1708 N N . PRO A 1 218 ? 0.627 -9.794 -22.275 1.00 87.00 218 PRO A N 1
ATOM 1709 C CA . PRO A 1 218 ? -0.155 -10.548 -21.295 1.00 87.00 218 PRO A CA 1
ATOM 1710 C C . PRO A 1 218 ? -1.224 -11.452 -21.922 1.00 87.00 218 PRO A C 1
ATOM 1712 O O . PRO A 1 218 ? -1.669 -11.166 -23.058 1.00 87.00 218 PRO A O 1
#

Organism: NCBI:txid410659

Secondary structure (DSSP, 8-state):
-TTS-S-TT--EEEEESS--SSHHHHHHHHHHHHHHHHGGGS-HHHHHHHHHTEEEEE--TT-HHHHHHHH-PPTTS--EEEE-S-GGGHHHHHHHHHHTTTTSTT-EEEEPSP--SSHHHHHHHHHHHHHHS-GGGEEE--GGGGSHHHHHHHHHHHS-HHHHHH-STTT-----------S--TT-HHHHHHHHHIIIIIIIIIHHHHHHHHPPP-

Radius of gyration: 20.92 Å; chains: 1; bounding box: 44×44×59 Å

pLDDT: mean 91.32, std 6.09, range [64.69, 97.88]